Protein AF-A0A662GPT6-F1 (afdb_monomer_lite)

Secondary structure (DSSP, 8-state):
-BPGGG-EEEEEETTEEEEEEEEEEGGGTEEEEEEEEE-TTSSS-EEEEEEEEES--HHHHHHHHHHTTT-EEEEEEGGGTSEEEEEESSTTTSEESSHHHHHHHHHHHHHHHHHTTTHHHHHHHHHHTT-EEEE-SSEEEEEEEEEETTEEEEEEEEEETTTT-EEEEEEEEES--HHHHHHHHHHT-S--SSS--B----HHHHHHHHHTT--S--HHHHHHHHHHHHHHHHT-

Radius of gyration: 23.71 Å; chains: 1; bounding box: 55×30×67 Å

pLDDT: mean 71.63, std 19.64, range [23.89, 97.5]

Foldseek 3Di:
DADPPAWDFPDQDPQFTKIWHWDAPPVVRKIKIWIWTQGPVDVLRIFGAKMKMPQDAPQLVVQLCVLLVVQWDKDFDVVVRNMMMIGGPDRNSGGDNDPVRVVCSNVVSSCCSVQPVHPVVLVVVLVVVVWDWDDDPFKIWTWHWDQDPNKIWIKIWMWGPPPDTQIKIWIDIGPDDPVLVVVLDVVVPPDPDPGRIDPDPDVVVVVVCVVVVVDGDDPSVVSVVVVVVSNVSRND

Sequence (236 aa):
MQREGGWTVERRDERGEYLVKEVRLPSRGIRMVIRCAVVPSLSPSVCLRMFSVSPLRPGEAEVIESLFGGSLAWYYRDEEGGKVYFWAKGPDKVRFSSLRELEEAVVSSVEAALGGASRRGAEEGLVADGWLIHATDVELVARRSERVDGKLLVVEVRVDRRGGGRVTASVKVLGVTEGEGGAYREELREAEGFRVSVLSTSPVFHAQLTRAGVLRFQEETLIRELYNLALRVVKR

Structure (mmCIF, N/CA/C/O backbone):
data_AF-A0A662GPT6-F1
#
_entry.id   AF-A0A662GPT6-F1
#
loop_
_atom_site.group_PDB
_atom_site.id
_atom_site.type_symbol
_atom_site.label_atom_id
_atom_site.label_alt_id
_atom_site.label_comp_id
_atom_site.label_asym_id
_atom_site.label_entity_id
_atom_site.label_seq_id
_atom_site.pdbx_PDB_ins_code
_atom_site.Cartn_x
_atom_site.Cartn_y
_atom_site.Cartn_z
_atom_site.occupancy
_atom_site.B_iso_or_equiv
_atom_site.auth_seq_id
_atom_site.auth_comp_id
_atom_si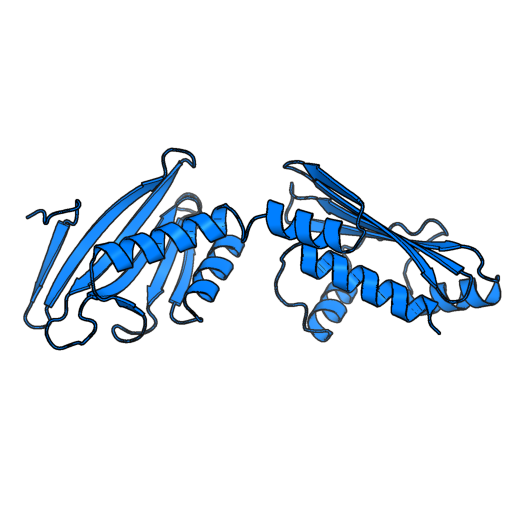te.auth_asym_id
_atom_site.auth_atom_id
_atom_site.pdbx_PDB_model_num
ATOM 1 N N . MET A 1 1 ? 25.463 1.894 -24.301 1.00 63.38 1 MET A N 1
ATOM 2 C CA . MET A 1 1 ? 24.658 2.702 -25.246 1.00 63.38 1 MET A CA 1
ATOM 3 C C . MET A 1 1 ? 23.408 3.159 -24.504 1.00 63.38 1 MET A C 1
ATOM 5 O O . MET A 1 1 ? 22.731 2.301 -23.946 1.00 63.38 1 MET A O 1
ATOM 9 N N . GLN A 1 2 ? 23.162 4.466 -24.394 1.00 57.28 2 GLN A N 1
ATOM 10 C CA . GLN A 1 2 ? 21.960 5.004 -23.738 1.00 57.28 2 GLN A CA 1
ATOM 11 C C . GLN A 1 2 ? 20.832 5.149 -24.768 1.00 57.28 2 GLN A C 1
ATOM 13 O O . GLN A 1 2 ? 21.087 5.561 -25.899 1.00 57.28 2 GLN A O 1
ATOM 18 N N . ARG A 1 3 ? 19.606 4.775 -24.394 1.00 69.25 3 ARG A N 1
ATOM 19 C CA . ARG A 1 3 ? 18.376 5.090 -25.136 1.00 69.25 3 ARG A CA 1
ATOM 20 C C . ARG A 1 3 ? 17.778 6.401 -24.615 1.00 69.25 3 ARG A C 1
ATOM 22 O O . ARG A 1 3 ? 18.133 6.873 -23.533 1.00 69.25 3 ARG A O 1
ATOM 29 N N . GLU A 1 4 ? 16.834 6.956 -25.371 1.00 65.12 4 GLU A N 1
ATOM 30 C CA . GLU A 1 4 ? 15.995 8.067 -24.913 1.00 65.12 4 GLU A CA 1
ATOM 31 C C . GLU A 1 4 ? 15.365 7.776 -23.539 1.00 65.12 4 GLU A C 1
ATOM 33 O O . GLU A 1 4 ? 15.043 6.634 -23.199 1.00 65.12 4 GLU A O 1
ATOM 38 N N . GLY A 1 5 ? 15.227 8.821 -22.721 1.00 74.94 5 GLY A N 1
ATOM 39 C CA . GLY A 1 5 ? 14.644 8.719 -21.383 1.00 74.94 5 GLY A CA 1
ATOM 40 C C . GLY A 1 5 ? 15.570 8.145 -20.304 1.00 74.94 5 GLY A C 1
ATOM 41 O O . GLY A 1 5 ? 15.086 7.837 -19.222 1.00 74.94 5 GLY A O 1
ATOM 42 N N . GLY A 1 6 ? 16.880 8.001 -20.542 1.00 88.94 6 GLY A N 1
ATOM 43 C CA . GLY A 1 6 ? 17.851 7.616 -19.501 1.00 88.94 6 GLY A CA 1
ATOM 44 C C . GLY A 1 6 ? 17.976 6.108 -19.246 1.00 88.94 6 GLY A C 1
ATOM 45 O O . GLY A 1 6 ? 18.570 5.696 -18.250 1.00 88.94 6 GLY A O 1
ATOM 46 N N . TRP A 1 7 ? 17.437 5.276 -20.139 1.00 94.88 7 TRP A N 1
ATOM 47 C CA . TRP A 1 7 ? 17.604 3.824 -20.099 1.00 94.88 7 TRP A CA 1
ATOM 48 C C . TRP A 1 7 ? 18.972 3.408 -20.647 1.00 94.88 7 TRP A C 1
ATOM 50 O O . TRP A 1 7 ? 19.412 3.877 -21.697 1.00 94.88 7 TRP A O 1
ATOM 60 N N . THR A 1 8 ? 19.633 2.479 -19.964 1.00 96.25 8 THR A N 1
ATOM 61 C CA . THR A 1 8 ? 20.917 1.904 -20.377 1.00 96.25 8 THR A CA 1
ATOM 62 C C . THR A 1 8 ? 20.721 0.466 -20.835 1.00 96.25 8 THR A C 1
ATOM 64 O O . THR A 1 8 ? 20.071 -0.322 -20.154 1.00 96.25 8 THR A O 1
ATOM 67 N N . VAL A 1 9 ? 21.296 0.112 -21.984 1.00 95.75 9 VAL A N 1
ATOM 68 C CA . VAL A 1 9 ? 21.305 -1.269 -22.488 1.00 95.75 9 VAL A CA 1
ATOM 69 C C . VAL A 1 9 ? 22.346 -2.085 -21.726 1.00 95.75 9 VAL A C 1
ATOM 71 O O . VAL A 1 9 ? 23.539 -1.819 -21.865 1.00 95.75 9 VAL A O 1
ATOM 74 N N . GLU A 1 10 ? 21.903 -3.072 -20.943 1.00 93.56 10 GLU A N 1
ATOM 75 C CA . GLU A 1 10 ? 22.789 -4.019 -20.244 1.00 93.56 10 GLU A CA 1
ATOM 76 C C . GLU A 1 10 ? 23.234 -5.147 -21.185 1.00 93.56 10 GLU A C 1
ATOM 78 O O . GLU A 1 10 ? 24.393 -5.559 -21.168 1.00 93.56 10 GLU A O 1
ATOM 83 N N . ARG A 1 11 ? 22.313 -5.658 -22.014 1.00 93.25 11 ARG A N 1
ATOM 84 C CA . ARG A 1 11 ? 22.557 -6.796 -22.911 1.00 93.25 11 ARG A CA 1
ATOM 85 C C . ARG A 1 11 ? 21.576 -6.802 -24.081 1.00 93.25 11 ARG A C 1
ATOM 87 O O . ARG A 1 11 ? 20.440 -6.356 -23.951 1.00 93.25 11 ARG A O 1
ATOM 94 N N . ARG A 1 12 ? 21.998 -7.382 -25.204 1.00 94.62 12 ARG A N 1
ATOM 95 C CA . ARG A 1 12 ? 21.124 -7.810 -26.304 1.00 94.62 12 ARG A CA 1
ATOM 96 C C . ARG A 1 12 ? 21.388 -9.275 -26.608 1.00 94.62 12 ARG A C 1
ATOM 98 O O . ARG A 1 12 ? 22.544 -9.691 -26.630 1.00 94.62 12 ARG A O 1
ATOM 105 N N . ASP A 1 13 ? 20.331 -10.042 -26.807 1.00 92.31 13 ASP A N 1
ATOM 106 C CA . ASP A 1 13 ? 20.412 -11.403 -27.326 1.00 92.31 13 ASP A CA 1
ATOM 107 C C . ASP A 1 13 ? 19.215 -11.701 -28.239 1.00 92.31 13 ASP A C 1
ATOM 109 O O . ASP A 1 13 ? 18.408 -10.823 -28.540 1.00 92.31 13 ASP A O 1
ATOM 113 N N . GLU A 1 14 ? 19.119 -12.946 -28.694 1.00 88.81 14 GLU A N 1
ATOM 114 C CA . GLU A 1 14 ? 18.074 -13.430 -29.601 1.00 88.81 14 GLU A CA 1
ATOM 115 C C . GLU A 1 14 ? 16.653 -13.262 -29.039 1.00 88.81 14 GLU A C 1
ATOM 117 O O . GLU A 1 14 ? 15.687 -13.212 -29.798 1.00 88.81 14 GLU A O 1
ATOM 122 N N . ARG A 1 15 ? 16.505 -13.169 -27.710 1.00 85.94 15 ARG A N 1
ATOM 123 C CA . ARG A 1 15 ? 15.207 -13.020 -27.039 1.00 85.94 15 ARG A CA 1
ATOM 124 C C . ARG A 1 15 ? 14.781 -11.562 -26.935 1.00 85.94 15 ARG A C 1
ATOM 126 O O . ARG A 1 15 ? 13.591 -11.298 -26.787 1.00 85.94 15 ARG A O 1
ATOM 133 N N . GLY A 1 16 ? 15.723 -10.622 -26.989 1.00 91.94 16 GLY A N 1
ATOM 134 C CA . GLY A 1 16 ? 15.417 -9.200 -26.937 1.00 91.94 16 GLY A CA 1
ATOM 135 C C . GLY A 1 16 ? 16.516 -8.330 -26.336 1.00 91.94 16 GLY A C 1
ATOM 136 O O . GLY A 1 16 ? 17.687 -8.701 -26.224 1.00 91.94 16 GLY A O 1
ATOM 137 N N . GLU A 1 17 ? 16.114 -7.123 -25.952 1.00 95.12 17 GLU A N 1
ATOM 138 C CA . GLU A 1 17 ? 16.990 -6.103 -25.381 1.00 95.12 17 GLU A CA 1
ATOM 139 C C . GLU A 1 17 ? 16.722 -5.933 -23.883 1.00 95.12 17 GLU A C 1
ATOM 141 O O . GLU A 1 17 ? 15.591 -5.688 -23.475 1.00 95.12 17 GLU A O 1
ATOM 146 N N . TYR A 1 18 ? 17.764 -6.035 -23.060 1.00 95.50 18 TYR A N 1
ATOM 147 C CA . TYR A 1 18 ? 17.684 -5.891 -21.608 1.00 95.50 18 TYR A CA 1
ATOM 148 C C . TYR A 1 18 ? 18.162 -4.506 -21.202 1.00 95.50 18 TYR A C 1
ATOM 150 O O . TYR A 1 18 ? 19.259 -4.075 -21.575 1.00 95.50 18 TYR A O 1
ATOM 158 N N . LEU A 1 19 ? 17.327 -3.815 -20.435 1.00 96.62 19 LEU A N 1
ATOM 159 C CA . LEU A 1 19 ? 17.501 -2.410 -20.109 1.00 96.62 19 LEU A CA 1
ATOM 160 C C . LEU A 1 19 ? 17.451 -2.202 -18.598 1.00 96.62 19 LEU A C 1
ATOM 162 O O . LEU A 1 19 ? 16.648 -2.828 -17.900 1.00 96.62 19 LEU A O 1
ATOM 166 N N . VAL A 1 20 ? 18.255 -1.256 -18.123 1.00 97.50 20 VAL A N 1
ATOM 167 C CA . VAL A 1 20 ? 18.253 -0.771 -16.743 1.00 97.50 20 VAL A CA 1
ATOM 168 C C . VAL A 1 20 ? 18.100 0.741 -16.706 1.00 97.50 20 VAL A C 1
ATOM 170 O O . VAL A 1 20 ? 18.650 1.452 -17.549 1.00 97.50 20 VAL A O 1
ATOM 173 N N . LYS A 1 21 ? 17.377 1.241 -15.710 1.00 96.69 21 LYS A N 1
ATOM 174 C CA . LYS A 1 21 ? 17.313 2.664 -15.396 1.00 96.69 21 LYS A CA 1
ATOM 175 C C . LYS A 1 21 ? 17.398 2.878 -13.894 1.00 96.69 21 LYS A C 1
ATOM 177 O O . LYS A 1 21 ? 16.738 2.184 -13.120 1.00 96.69 21 LYS A O 1
ATOM 182 N N . GLU A 1 22 ? 18.203 3.854 -13.495 1.00 96.06 22 GLU A N 1
ATOM 183 C CA . GLU A 1 22 ? 18.184 4.377 -12.134 1.00 96.06 22 GLU A CA 1
ATOM 184 C C . GLU A 1 22 ? 17.218 5.557 -12.058 1.00 96.06 22 GLU A C 1
ATOM 186 O O . GLU A 1 22 ? 17.271 6.472 -12.880 1.00 96.06 22 GLU A O 1
ATOM 191 N N . VAL A 1 23 ? 16.350 5.542 -11.052 1.00 94.12 23 VAL A N 1
ATOM 192 C CA . VAL A 1 23 ? 15.416 6.629 -10.756 1.00 94.12 23 VAL A CA 1
ATOM 193 C C . VAL A 1 23 ? 15.680 7.099 -9.331 1.00 94.12 23 VAL A C 1
ATOM 195 O O . VAL A 1 23 ? 15.923 6.297 -8.428 1.00 94.12 23 VAL A O 1
ATOM 198 N N . ARG A 1 24 ? 15.671 8.414 -9.120 1.00 90.38 24 ARG A N 1
ATOM 199 C CA . ARG A 1 24 ? 15.784 9.020 -7.791 1.00 90.38 24 ARG A CA 1
ATOM 200 C C . ARG A 1 24 ? 14.537 9.844 -7.537 1.00 90.38 24 ARG A C 1
ATOM 202 O O . ARG A 1 24 ? 14.165 10.630 -8.401 1.00 90.38 24 ARG A O 1
ATOM 209 N N . LEU A 1 25 ? 13.945 9.693 -6.355 1.00 83.38 25 LEU A N 1
ATOM 210 C CA . LEU A 1 25 ? 12.872 10.558 -5.863 1.00 83.38 25 LEU A CA 1
ATOM 211 C C . LEU A 1 25 ? 13.497 11.514 -4.832 1.00 83.38 25 LEU A C 1
ATOM 213 O O . LEU A 1 25 ? 13.633 11.143 -3.660 1.00 83.38 25 LEU A O 1
ATOM 217 N N . PRO A 1 26 ? 13.958 12.715 -5.248 1.00 65.69 26 PRO A N 1
ATOM 218 C CA . PRO A 1 26 ? 14.851 13.547 -4.438 1.00 65.69 26 PRO A CA 1
ATOM 219 C C . PRO A 1 26 ? 14.192 14.034 -3.149 1.00 65.69 26 PRO A C 1
ATOM 221 O O . PRO A 1 26 ? 14.839 14.089 -2.110 1.00 65.69 26 PRO A O 1
ATOM 224 N N . SER A 1 27 ? 12.889 14.317 -3.204 1.00 63.19 27 SER A N 1
ATOM 225 C CA . SER A 1 27 ? 12.084 14.767 -2.065 1.00 63.19 27 SER A CA 1
ATOM 226 C C . SER A 1 27 ? 11.980 13.737 -0.938 1.00 63.19 27 SER A C 1
ATOM 228 O O . SER A 1 27 ? 11.597 14.097 0.171 1.00 63.19 27 SER A O 1
ATOM 230 N N . ARG A 1 28 ? 12.311 12.466 -1.200 1.00 64.31 28 ARG A N 1
ATOM 231 C CA . ARG A 1 28 ? 12.164 11.365 -0.236 1.00 64.31 28 ARG A CA 1
ATOM 232 C C . ARG A 1 28 ? 13.451 10.579 0.014 1.00 64.31 28 ARG A C 1
ATOM 234 O O . ARG A 1 28 ? 13.423 9.597 0.744 1.00 64.31 28 ARG A O 1
ATOM 241 N N . GLY A 1 29 ? 14.569 10.974 -0.600 1.00 79.44 29 GLY A N 1
ATOM 242 C CA . GLY A 1 29 ? 15.838 10.245 -0.485 1.00 79.44 29 GLY A CA 1
ATOM 243 C C . GLY A 1 29 ? 15.791 8.811 -1.034 1.00 79.44 29 GLY A C 1
ATOM 244 O O . GLY A 1 29 ? 16.662 8.010 -0.708 1.00 79.44 29 GLY A O 1
ATOM 245 N N . ILE A 1 30 ? 14.794 8.483 -1.864 1.00 87.56 30 ILE A N 1
ATOM 246 C CA . ILE A 1 30 ? 14.584 7.130 -2.387 1.00 87.56 30 ILE A CA 1
ATOM 247 C C . ILE A 1 30 ? 15.375 6.939 -3.674 1.00 87.56 30 ILE A C 1
ATOM 249 O O . ILE A 1 30 ? 15.329 7.768 -4.591 1.00 87.56 30 ILE A O 1
ATOM 253 N N . ARG A 1 31 ? 16.060 5.801 -3.763 1.00 91.69 31 ARG A N 1
ATOM 254 C CA . ARG A 1 31 ? 16.713 5.317 -4.975 1.00 91.69 31 ARG A CA 1
ATOM 255 C C . ARG A 1 31 ? 16.017 4.065 -5.477 1.00 91.69 31 ARG A C 1
ATOM 257 O O . ARG A 1 31 ? 15.770 3.128 -4.720 1.00 91.69 31 ARG A O 1
ATOM 264 N N . MET A 1 32 ? 15.773 4.038 -6.778 1.00 94.94 32 MET A N 1
ATOM 265 C CA . MET A 1 32 ? 15.168 2.919 -7.474 1.00 94.94 32 MET A CA 1
ATOM 266 C C . MET A 1 32 ? 16.063 2.467 -8.620 1.00 94.94 32 MET A C 1
ATOM 268 O O . MET A 1 32 ? 16.687 3.281 -9.298 1.00 94.94 32 MET A O 1
ATOM 272 N N . VAL A 1 33 ? 16.102 1.160 -8.851 1.00 96.75 33 VAL A N 1
ATOM 273 C CA . VAL A 1 33 ? 16.737 0.573 -10.035 1.00 96.75 33 VAL A CA 1
ATOM 274 C C . VAL A 1 33 ? 15.711 -0.316 -10.702 1.00 96.75 33 VAL A C 1
ATOM 276 O O . VAL A 1 33 ? 15.270 -1.283 -10.090 1.00 96.75 33 VAL A O 1
ATOM 279 N N . ILE A 1 34 ? 15.334 0.006 -11.934 1.00 97.38 34 ILE A N 1
ATOM 280 C CA . ILE A 1 34 ? 14.312 -0.707 -12.698 1.00 97.38 34 ILE A CA 1
ATOM 281 C C . ILE A 1 34 ? 14.999 -1.480 -13.818 1.00 97.38 34 ILE A C 1
ATOM 283 O O . ILE A 1 34 ? 15.786 -0.905 -14.567 1.00 97.38 34 ILE A O 1
ATOM 287 N N . ARG A 1 35 ? 14.702 -2.777 -13.942 1.00 96.88 35 ARG A N 1
ATOM 288 C CA . ARG A 1 35 ? 15.201 -3.644 -15.014 1.00 96.88 35 ARG A CA 1
ATOM 289 C C . ARG A 1 35 ? 14.053 -4.259 -15.795 1.00 96.88 35 ARG A C 1
ATOM 291 O O . ARG A 1 35 ? 13.156 -4.887 -15.226 1.00 96.88 35 ARG A O 1
ATOM 298 N N . CYS A 1 36 ? 14.123 -4.145 -17.111 1.00 95.81 36 CYS A N 1
ATOM 299 C CA . CYS A 1 36 ? 13.133 -4.704 -18.020 1.00 95.81 36 CYS A CA 1
ATOM 300 C C . CYS A 1 36 ? 13.792 -5.407 -19.212 1.00 95.81 36 CYS A C 1
ATOM 302 O O . CYS A 1 36 ? 15.005 -5.326 -19.421 1.00 95.81 36 CYS A O 1
ATOM 304 N N . ALA A 1 37 ? 12.977 -6.135 -19.967 1.00 95.19 37 ALA A N 1
ATOM 305 C CA . ALA A 1 37 ? 13.332 -6.665 -21.273 1.00 95.19 37 ALA A CA 1
ATOM 306 C C . ALA A 1 37 ? 12.325 -6.176 -22.316 1.00 95.19 37 ALA A C 1
ATOM 308 O O . ALA A 1 37 ? 11.120 -6.199 -22.072 1.00 95.19 37 ALA A O 1
ATOM 309 N N . VAL A 1 38 ? 12.812 -5.764 -23.481 1.00 94.62 38 VAL A N 1
ATOM 310 C CA . VAL A 1 38 ? 11.996 -5.506 -24.669 1.00 94.62 38 VAL A CA 1
ATOM 311 C C . VAL A 1 38 ? 12.079 -6.743 -25.548 1.00 94.62 38 VAL A C 1
ATOM 313 O O . VAL A 1 38 ? 13.127 -7.020 -26.132 1.00 94.62 38 VAL A O 1
ATOM 316 N N . VAL A 1 39 ? 10.982 -7.492 -25.610 1.00 93.06 39 VAL A N 1
ATOM 317 C CA . VAL A 1 39 ? 10.862 -8.765 -26.326 1.00 93.06 39 VAL A CA 1
ATOM 318 C C . VAL A 1 39 ? 9.933 -8.548 -27.525 1.00 93.06 39 VAL A C 1
ATOM 320 O O . VAL A 1 39 ? 8.719 -8.466 -27.335 1.00 93.06 39 VAL A O 1
ATOM 323 N N . PRO A 1 40 ? 10.461 -8.434 -28.760 1.00 90.19 40 PRO A N 1
ATOM 324 C CA . PRO A 1 40 ? 9.659 -8.071 -29.935 1.00 90.19 40 PRO A CA 1
ATOM 325 C C . PRO A 1 40 ? 8.543 -9.064 -30.276 1.00 90.19 40 PRO A C 1
ATOM 327 O O . PRO A 1 40 ? 7.562 -8.691 -30.907 1.00 90.19 40 PRO A O 1
ATOM 330 N N . SER A 1 41 ? 8.689 -10.327 -29.868 1.00 90.19 41 SER A N 1
ATOM 331 C CA . SER A 1 41 ? 7.699 -11.381 -30.105 1.00 90.19 41 SER A CA 1
ATOM 332 C C . SER A 1 41 ? 6.491 -11.335 -29.159 1.00 90.19 41 SER A C 1
ATOM 334 O O . SER A 1 41 ? 5.554 -12.107 -29.347 1.00 90.19 41 SER A O 1
ATOM 336 N N . LEU A 1 42 ? 6.487 -10.458 -28.147 1.00 87.75 42 LEU A N 1
ATOM 337 C CA . LEU A 1 42 ? 5.387 -10.307 -27.192 1.00 87.75 42 LEU A CA 1
ATOM 338 C C . LEU A 1 42 ? 4.590 -9.023 -27.455 1.00 87.75 42 LEU A C 1
ATOM 340 O O . LEU A 1 42 ? 5.145 -7.997 -27.835 1.00 87.75 42 LEU A O 1
ATOM 344 N N . SER A 1 43 ? 3.282 -9.071 -27.187 1.00 88.06 43 SER A N 1
ATOM 345 C CA . SER A 1 43 ? 2.399 -7.898 -27.185 1.00 88.06 43 SER A CA 1
ATOM 346 C C . SER A 1 43 ? 1.570 -7.864 -25.893 1.00 88.06 43 SER A C 1
ATOM 348 O O . SER A 1 43 ? 0.785 -8.795 -25.667 1.00 88.06 43 SER A O 1
ATOM 350 N N . PRO A 1 44 ? 1.757 -6.870 -25.001 1.00 91.38 44 PRO A N 1
ATOM 351 C CA . PRO A 1 44 ? 2.762 -5.798 -25.057 1.00 91.38 44 PRO A CA 1
ATOM 352 C C . PRO A 1 44 ? 4.215 -6.307 -24.971 1.00 91.38 44 PRO A C 1
ATOM 354 O O . PRO A 1 44 ? 4.459 -7.373 -24.398 1.00 91.38 44 PRO A O 1
ATOM 357 N N . SER A 1 45 ? 5.168 -5.560 -25.546 1.00 91.75 45 SER A N 1
ATOM 358 C CA . SER A 1 45 ? 6.558 -6.009 -25.762 1.00 91.75 45 SER A CA 1
ATOM 359 C C . SER A 1 45 ? 7.535 -5.651 -24.640 1.00 91.75 45 SER A C 1
ATOM 361 O O . SER A 1 45 ? 8.647 -6.180 -24.608 1.00 91.75 45 SER A O 1
ATOM 363 N N . VAL A 1 46 ? 7.172 -4.747 -23.724 1.00 93.50 46 VAL A N 1
ATOM 364 C CA . VAL A 1 46 ? 8.035 -4.340 -22.604 1.00 93.50 46 VAL A CA 1
ATOM 365 C C . VAL A 1 46 ? 7.669 -5.150 -21.368 1.00 93.50 46 VAL A C 1
ATOM 367 O O . VAL A 1 46 ? 6.575 -5.015 -20.835 1.00 93.50 46 VAL A O 1
ATOM 370 N N . CYS A 1 47 ? 8.590 -5.981 -20.894 1.00 93.75 47 CYS A N 1
ATOM 371 C CA . CYS A 1 47 ? 8.379 -6.904 -19.783 1.00 93.75 47 CYS A CA 1
ATOM 372 C C . CYS A 1 47 ? 9.192 -6.456 -18.566 1.00 93.75 47 CYS A C 1
ATOM 374 O O . CYS A 1 47 ? 10.425 -6.371 -18.634 1.00 93.75 47 CYS A O 1
ATOM 376 N N . LEU A 1 48 ? 8.533 -6.199 -17.436 1.00 94.50 48 LEU A N 1
ATOM 377 C CA . LEU A 1 48 ? 9.235 -5.940 -16.181 1.00 94.50 48 LEU A CA 1
ATOM 378 C C . LEU A 1 48 ? 9.923 -7.226 -15.718 1.00 94.50 48 LEU A C 1
ATOM 380 O O . LEU A 1 48 ? 9.290 -8.272 -15.605 1.00 94.50 48 LEU A O 1
ATOM 384 N N . ARG A 1 49 ? 11.225 -7.148 -15.425 1.00 94.50 49 ARG A N 1
ATOM 385 C CA . ARG A 1 49 ? 11.970 -8.277 -14.851 1.00 94.50 49 ARG A CA 1
ATOM 386 C C . ARG A 1 49 ? 12.065 -8.139 -13.347 1.00 94.50 49 ARG A C 1
ATOM 388 O O . ARG A 1 49 ? 11.680 -9.038 -12.605 1.00 94.50 49 ARG A O 1
ATOM 395 N N . MET A 1 50 ? 12.596 -7.004 -12.913 1.00 95.75 50 MET A N 1
ATOM 396 C CA . MET A 1 50 ? 12.760 -6.697 -11.505 1.00 95.75 50 MET A CA 1
ATOM 397 C C . MET A 1 50 ? 12.901 -5.197 -11.291 1.00 95.75 50 MET A C 1
ATOM 399 O O . MET A 1 50 ? 13.304 -4.465 -12.194 1.00 95.75 50 MET A O 1
ATOM 403 N N . PHE A 1 51 ? 12.676 -4.755 -10.067 1.00 97.31 51 PHE A N 1
ATOM 404 C CA . PHE A 1 51 ? 13.151 -3.460 -9.609 1.00 97.31 51 PHE A CA 1
ATOM 405 C C . PHE A 1 51 ? 13.581 -3.549 -8.149 1.00 97.31 51 PHE A C 1
ATOM 407 O O . PHE A 1 51 ? 13.226 -4.487 -7.441 1.00 97.31 51 PHE A O 1
ATOM 414 N N . SER A 1 52 ? 14.391 -2.601 -7.701 1.00 96.19 52 SER A N 1
ATOM 415 C CA . SER A 1 52 ? 14.754 -2.474 -6.290 1.00 96.19 52 SER A CA 1
ATOM 416 C C . SER A 1 52 ? 14.513 -1.062 -5.803 1.00 96.19 52 SER A C 1
ATOM 418 O O . SER A 1 52 ? 14.727 -0.129 -6.575 1.00 96.19 52 SER A O 1
ATOM 420 N N . VAL A 1 53 ? 14.153 -0.918 -4.532 1.00 94.50 53 VAL A N 1
ATOM 421 C CA . VAL A 1 53 ? 13.878 0.363 -3.873 1.00 94.50 53 VAL A CA 1
ATOM 422 C C . VAL A 1 53 ? 14.675 0.430 -2.575 1.00 94.50 53 VAL A C 1
ATOM 424 O O . VAL A 1 53 ? 14.741 -0.557 -1.845 1.00 94.50 53 VAL A O 1
ATOM 427 N N . SER A 1 54 ? 15.312 1.566 -2.300 1.00 90.62 54 SER A N 1
ATOM 428 C CA . SER A 1 54 ? 16.056 1.795 -1.059 1.00 90.62 54 SER A CA 1
ATOM 429 C C . SER A 1 54 ? 15.981 3.265 -0.633 1.00 90.62 54 SER A C 1
ATOM 431 O O . SER A 1 54 ? 16.223 4.138 -1.476 1.00 90.62 54 SER A O 1
ATOM 433 N N . PRO A 1 55 ? 15.708 3.542 0.655 1.00 88.25 55 PRO A N 1
ATOM 434 C CA . PRO A 1 55 ? 15.157 2.613 1.658 1.00 88.25 55 PRO A CA 1
ATOM 435 C C . PRO A 1 55 ? 13.679 2.264 1.376 1.00 88.25 55 PRO A C 1
ATOM 437 O O . PRO A 1 55 ? 12.974 3.044 0.743 1.00 88.25 55 PRO A O 1
ATOM 440 N N . LEU A 1 56 ? 13.199 1.104 1.832 1.00 81.38 56 LEU A N 1
ATOM 441 C CA . LEU A 1 56 ? 11.788 0.702 1.784 1.00 81.38 56 LEU A CA 1
ATOM 442 C C . LEU A 1 56 ? 11.477 -0.299 2.909 1.00 81.38 56 LEU A C 1
ATOM 444 O O . LEU A 1 56 ? 12.217 -1.260 3.107 1.00 81.38 56 LEU A O 1
ATOM 448 N N . ARG A 1 57 ? 10.377 -0.109 3.638 1.00 79.38 57 ARG A N 1
ATOM 449 C CA . ARG A 1 57 ? 9.952 -1.009 4.725 1.00 79.38 57 ARG A CA 1
ATOM 450 C C . ARG A 1 57 ? 9.203 -2.230 4.178 1.00 79.38 57 ARG A C 1
ATOM 452 O O . ARG A 1 57 ? 8.503 -2.105 3.173 1.00 79.38 57 ARG A O 1
ATOM 459 N N . PRO A 1 58 ? 9.223 -3.382 4.877 1.00 75.88 58 PRO A N 1
ATOM 460 C CA . PRO A 1 58 ? 8.451 -4.563 4.478 1.00 75.88 58 PRO A CA 1
ATOM 461 C C . PRO A 1 58 ? 6.956 -4.291 4.226 1.00 75.88 58 PRO A C 1
ATOM 463 O O . PRO A 1 58 ? 6.422 -4.724 3.213 1.00 75.88 58 PRO A O 1
ATOM 466 N N . GLY A 1 59 ? 6.293 -3.495 5.076 1.00 71.50 59 GLY A N 1
ATOM 467 C CA . GLY A 1 59 ? 4.875 -3.151 4.880 1.00 71.50 59 GLY A CA 1
ATOM 468 C C . GLY A 1 59 ? 4.602 -2.307 3.626 1.00 71.50 59 GLY A C 1
ATOM 469 O O . GLY A 1 59 ? 3.574 -2.473 2.979 1.00 71.50 59 GLY A O 1
ATOM 470 N N . GLU A 1 60 ? 5.540 -1.444 3.227 1.00 78.38 60 GLU A N 1
ATOM 471 C CA . GLU A 1 60 ? 5.444 -0.682 1.973 1.00 78.38 60 GLU A CA 1
ATOM 472 C C . GLU A 1 60 ? 5.630 -1.619 0.765 1.00 78.38 60 GLU A C 1
ATOM 474 O O . GLU A 1 60 ? 4.986 -1.445 -0.268 1.00 78.38 60 GLU A O 1
ATOM 479 N N . ALA A 1 61 ? 6.456 -2.663 0.904 1.00 81.94 61 ALA A N 1
ATOM 480 C CA . ALA A 1 61 ? 6.649 -3.667 -0.137 1.00 81.94 61 ALA A CA 1
ATOM 481 C C . ALA A 1 61 ? 5.392 -4.503 -0.410 1.00 81.94 61 ALA A C 1
ATOM 483 O O . ALA A 1 61 ? 5.085 -4.772 -1.572 1.00 81.94 61 ALA A O 1
ATOM 484 N N . GLU A 1 62 ? 4.630 -4.852 0.626 1.00 76.00 62 GLU A N 1
ATOM 485 C CA . GLU A 1 62 ? 3.346 -5.549 0.473 1.00 76.00 62 GLU A CA 1
ATOM 486 C C . GLU A 1 62 ? 2.321 -4.708 -0.304 1.00 76.00 62 GLU A C 1
ATOM 488 O O . GLU A 1 62 ? 1.609 -5.233 -1.164 1.00 76.00 62 GLU A O 1
ATOM 493 N N . VAL A 1 63 ? 2.276 -3.390 -0.060 1.00 74.88 63 VAL A N 1
ATOM 494 C CA . VAL A 1 63 ? 1.412 -2.471 -0.821 1.00 74.88 63 VAL A CA 1
ATOM 495 C C . VAL A 1 63 ? 1.798 -2.496 -2.296 1.00 74.88 63 VAL A C 1
ATOM 497 O O . VAL A 1 63 ? 0.934 -2.693 -3.149 1.00 74.88 63 VAL A O 1
ATOM 500 N N . ILE A 1 64 ? 3.091 -2.378 -2.606 1.00 81.56 64 ILE A N 1
ATOM 501 C CA . ILE A 1 64 ? 3.579 -2.448 -3.988 1.00 81.56 64 ILE A CA 1
ATOM 502 C C . ILE A 1 64 ? 3.215 -3.794 -4.625 1.00 81.56 64 ILE A C 1
ATOM 504 O O . ILE A 1 64 ? 2.673 -3.807 -5.724 1.00 81.56 64 ILE A O 1
ATOM 508 N N . GLU A 1 65 ? 3.450 -4.927 -3.956 1.00 83.44 65 GLU A N 1
ATOM 509 C CA . GLU A 1 65 ? 3.080 -6.249 -4.485 1.00 83.44 65 GLU A CA 1
ATOM 510 C C . GLU A 1 65 ? 1.584 -6.325 -4.843 1.00 83.44 65 GLU A C 1
ATOM 512 O O . GLU A 1 65 ? 1.213 -6.851 -5.900 1.00 83.44 65 GLU A O 1
ATOM 517 N N . SER A 1 66 ? 0.728 -5.762 -3.985 1.00 72.75 66 SER A N 1
ATOM 518 C CA . SER A 1 66 ? -0.722 -5.749 -4.186 1.00 72.75 66 SER A CA 1
ATOM 519 C C . SER A 1 66 ? -1.155 -4.920 -5.401 1.00 72.75 66 SER A C 1
ATOM 521 O O . SER A 1 66 ? -2.042 -5.353 -6.138 1.00 72.75 66 SER A O 1
ATOM 523 N N . LEU A 1 67 ? -0.483 -3.795 -5.680 1.00 74.31 67 LEU A N 1
ATOM 524 C CA . LEU A 1 67 ? -0.757 -2.943 -6.847 1.00 74.31 67 LEU A CA 1
ATOM 525 C C . LEU A 1 67 ? -0.447 -3.649 -8.175 1.00 74.31 67 LEU A C 1
ATOM 527 O O . LEU A 1 67 ? -1.046 -3.337 -9.200 1.00 74.31 67 LEU A O 1
ATOM 531 N N . PHE A 1 68 ? 0.429 -4.655 -8.148 1.00 76.31 68 PHE A N 1
ATOM 532 C CA . PHE A 1 68 ? 0.721 -5.525 -9.289 1.00 76.31 68 PHE A CA 1
ATOM 533 C C . PHE A 1 68 ? -0.107 -6.823 -9.286 1.00 76.31 68 PHE A C 1
ATOM 535 O O . PHE A 1 68 ? 0.255 -7.802 -9.948 1.00 76.31 68 PHE A O 1
ATOM 542 N N . GLY A 1 69 ? -1.203 -6.875 -8.522 1.00 73.94 69 GLY A N 1
ATOM 543 C CA . GLY A 1 69 ? -2.125 -8.014 -8.486 1.00 73.94 69 GLY A CA 1
ATOM 544 C C . GLY A 1 69 ? -1.471 -9.321 -8.033 1.00 73.94 69 GLY A C 1
ATOM 545 O O . GLY A 1 69 ? -1.856 -10.393 -8.493 1.00 73.94 69 GLY A O 1
ATOM 546 N N . GLY A 1 70 ? -0.425 -9.250 -7.199 1.00 72.12 70 GLY A N 1
ATOM 547 C CA . GLY A 1 70 ? 0.336 -10.428 -6.776 1.00 72.12 70 GLY A CA 1
ATOM 548 C C . GLY A 1 70 ? 1.234 -11.021 -7.867 1.00 72.12 70 GLY A C 1
ATOM 549 O O . GLY A 1 70 ? 1.735 -12.133 -7.705 1.00 72.12 70 GLY A O 1
ATOM 550 N N . SER A 1 71 ? 1.476 -10.306 -8.970 1.00 81.75 71 SER A N 1
ATOM 551 C CA . SER A 1 71 ? 2.375 -10.742 -10.055 1.00 81.75 71 SER A CA 1
ATOM 552 C C . SER A 1 71 ? 3.860 -10.579 -9.720 1.00 81.75 71 SER A C 1
ATOM 554 O O . SER A 1 71 ? 4.724 -11.042 -10.470 1.00 81.75 71 SER A O 1
ATOM 556 N N . LEU A 1 72 ? 4.162 -9.935 -8.593 1.00 87.62 72 LEU A N 1
ATOM 557 C CA . LEU A 1 72 ? 5.505 -9.760 -8.059 1.00 87.62 72 LEU A CA 1
ATOM 558 C C . LEU A 1 72 ? 5.734 -10.703 -6.877 1.00 87.62 72 LEU A C 1
ATOM 560 O O . LEU A 1 72 ? 4.801 -11.064 -6.166 1.00 87.62 72 LEU A O 1
ATOM 564 N N . ALA A 1 73 ? 6.979 -11.103 -6.665 1.00 88.56 73 ALA A N 1
ATOM 565 C CA . ALA A 1 73 ? 7.466 -11.522 -5.356 1.00 88.56 73 ALA A CA 1
ATOM 566 C C . ALA A 1 73 ? 8.566 -10.550 -4.921 1.00 88.56 73 ALA A C 1
ATOM 568 O O . ALA A 1 73 ? 9.172 -9.881 -5.762 1.00 88.56 73 ALA A O 1
ATOM 569 N N . TRP A 1 74 ? 8.802 -10.449 -3.617 1.00 93.38 74 TRP A N 1
ATOM 570 C CA . TRP A 1 74 ? 9.754 -9.493 -3.070 1.00 93.38 74 TRP A CA 1
ATOM 571 C C . TRP A 1 74 ? 10.600 -10.089 -1.949 1.00 93.38 74 TRP A C 1
ATOM 573 O O . TRP A 1 74 ? 10.274 -11.131 -1.383 1.00 93.38 74 TRP A O 1
ATOM 583 N N . TYR A 1 75 ? 11.721 -9.433 -1.664 1.00 89.12 75 TYR A N 1
ATOM 584 C CA . TYR A 1 75 ? 12.650 -9.812 -0.607 1.00 89.12 75 TYR A CA 1
ATOM 585 C C . TYR A 1 75 ? 13.353 -8.580 -0.042 1.00 89.12 75 TYR A C 1
ATOM 587 O O . TYR A 1 75 ? 13.807 -7.707 -0.788 1.00 89.12 75 TYR A O 1
ATOM 595 N N . TYR A 1 76 ? 13.427 -8.525 1.284 1.00 83.25 76 TYR A N 1
ATOM 596 C CA . TYR A 1 76 ? 13.993 -7.421 2.053 1.00 83.25 76 TYR A CA 1
ATOM 597 C C . TYR A 1 76 ? 15.413 -7.748 2.516 1.00 83.25 76 TYR A C 1
ATOM 599 O O . TYR A 1 76 ? 15.670 -8.842 3.020 1.00 83.25 76 TYR A O 1
ATOM 607 N N . ARG A 1 77 ? 16.326 -6.783 2.375 1.00 79.38 77 ARG A N 1
ATOM 608 C CA . ARG A 1 77 ? 17.682 -6.836 2.928 1.00 79.38 77 ARG A CA 1
ATOM 609 C C . ARG A 1 77 ? 17.946 -5.630 3.815 1.00 79.38 77 ARG A C 1
ATOM 611 O O . ARG A 1 77 ? 18.191 -4.527 3.324 1.00 79.38 77 ARG A O 1
ATOM 618 N N . ASP A 1 78 ? 17.950 -5.881 5.119 1.00 67.50 78 ASP A N 1
ATOM 619 C CA . ASP A 1 78 ? 18.216 -4.865 6.140 1.00 67.50 78 ASP A CA 1
ATOM 620 C C . ASP A 1 78 ? 19.660 -4.344 6.065 1.00 67.50 78 ASP A C 1
ATOM 622 O O . ASP A 1 78 ? 19.895 -3.137 6.064 1.00 67.50 78 ASP A O 1
ATOM 626 N N . GLU A 1 79 ? 20.617 -5.256 5.856 1.00 68.56 79 GLU A N 1
ATOM 627 C CA . GLU A 1 79 ? 22.059 -4.979 5.747 1.00 68.56 79 GLU A CA 1
ATOM 628 C C . GLU A 1 79 ? 22.427 -4.041 4.576 1.00 68.56 79 GLU A C 1
ATOM 630 O O . GLU A 1 79 ? 23.500 -3.443 4.573 1.00 68.56 79 GLU A O 1
ATOM 635 N N . GLU A 1 80 ? 21.533 -3.862 3.594 1.00 66.62 80 GLU A N 1
ATOM 636 C CA . GLU A 1 80 ? 21.697 -2.936 2.461 1.00 66.62 80 GLU A CA 1
ATOM 637 C C . GLU A 1 80 ? 20.948 -1.601 2.675 1.00 66.62 80 GLU A C 1
ATOM 639 O O . GLU A 1 80 ? 20.551 -0.939 1.713 1.00 66.62 80 GLU A O 1
ATOM 644 N N . GLY A 1 81 ? 20.726 -1.200 3.932 1.00 67.56 81 GLY A N 1
ATOM 645 C CA . GLY A 1 81 ? 20.045 0.054 4.274 1.00 67.56 81 GLY A CA 1
ATOM 646 C C . GLY A 1 81 ? 18.543 -0.000 3.996 1.00 67.56 81 GLY A C 1
ATOM 647 O O . GLY A 1 81 ? 17.977 0.939 3.433 1.00 67.56 81 GLY A O 1
ATOM 648 N N . GLY A 1 82 ? 17.914 -1.131 4.328 1.00 76.38 82 GLY A N 1
ATOM 649 C CA . GLY A 1 82 ? 16.490 -1.362 4.094 1.00 76.38 82 GLY A CA 1
ATOM 650 C C . GLY A 1 82 ? 16.132 -1.430 2.612 1.00 76.38 82 GLY A C 1
ATOM 651 O O . GLY A 1 82 ? 15.171 -0.807 2.169 1.00 76.38 82 GLY A O 1
ATOM 652 N N . LYS A 1 83 ? 16.931 -2.132 1.806 1.00 89.75 83 LYS A N 1
ATOM 653 C CA . LYS A 1 83 ? 16.658 -2.289 0.374 1.00 89.75 83 LYS A CA 1
ATOM 654 C C . LYS A 1 83 ? 15.694 -3.444 0.139 1.00 89.75 83 LYS A C 1
ATOM 656 O O . LYS A 1 83 ? 15.894 -4.547 0.646 1.00 89.75 83 LYS A O 1
ATOM 661 N N . VAL A 1 84 ? 14.691 -3.214 -0.700 1.00 92.50 84 VAL A N 1
ATOM 662 C CA . VAL A 1 84 ? 13.755 -4.247 -1.151 1.00 92.50 84 VAL A CA 1
ATOM 663 C C . VAL A 1 84 ? 13.971 -4.520 -2.625 1.00 92.50 84 VAL A C 1
ATOM 665 O O . VAL A 1 84 ? 14.119 -3.598 -3.429 1.00 92.50 84 VAL A O 1
ATOM 668 N N . TYR A 1 85 ? 13.955 -5.797 -2.980 1.00 94.94 85 TYR A N 1
ATOM 669 C CA . TYR A 1 85 ? 13.952 -6.266 -4.353 1.00 94.94 85 TYR A CA 1
ATOM 670 C C . TYR A 1 85 ? 12.582 -6.838 -4.703 1.00 94.94 85 TYR A C 1
ATOM 672 O O . TYR A 1 85 ? 12.012 -7.580 -3.912 1.00 94.94 85 TYR A O 1
ATOM 680 N N . PHE A 1 86 ? 12.095 -6.526 -5.898 1.00 95.88 86 PHE A N 1
ATOM 681 C CA . PHE A 1 86 ? 10.859 -7.035 -6.479 1.00 95.88 86 PHE A CA 1
ATOM 682 C C . PHE A 1 86 ? 11.180 -7.733 -7.792 1.00 95.88 86 PHE A C 1
ATOM 684 O O . PHE A 1 86 ? 11.891 -7.174 -8.627 1.00 95.88 86 PHE A O 1
ATOM 691 N N . TRP A 1 87 ? 10.628 -8.918 -8.013 1.00 95.19 87 TRP A N 1
ATOM 692 C CA . TRP A 1 87 ? 10.782 -9.692 -9.244 1.00 95.19 87 TRP A CA 1
ATOM 693 C C . TRP A 1 87 ? 9.422 -10.119 -9.767 1.00 95.19 87 TRP A C 1
ATOM 695 O O . TRP A 1 87 ? 8.570 -10.589 -9.012 1.00 95.19 87 TRP A O 1
ATOM 705 N N . ALA A 1 88 ? 9.235 -9.990 -11.077 1.00 92.12 88 ALA A N 1
ATOM 706 C CA . ALA A 1 88 ? 8.064 -10.546 -11.731 1.00 92.12 88 ALA A CA 1
ATOM 707 C C . ALA A 1 88 ? 8.100 -12.077 -11.629 1.00 92.12 88 ALA A C 1
ATOM 709 O O . ALA A 1 88 ? 9.116 -12.705 -11.931 1.00 92.12 88 ALA A O 1
ATOM 710 N N . LYS A 1 89 ? 6.975 -12.686 -11.235 1.00 87.31 89 LYS A N 1
ATOM 711 C CA . LYS A 1 89 ? 6.816 -14.151 -11.134 1.00 87.31 89 LYS A CA 1
ATOM 712 C C . LYS A 1 89 ? 6.904 -14.861 -12.493 1.00 87.31 89 LYS A C 1
ATOM 714 O O . LYS A 1 89 ? 6.973 -16.084 -12.546 1.00 87.31 89 LYS A O 1
ATOM 719 N N . GLY A 1 90 ? 6.919 -14.101 -13.585 1.00 77.38 90 GLY A N 1
ATOM 720 C CA . GLY A 1 90 ? 7.185 -14.575 -14.935 1.00 77.38 90 GLY A CA 1
ATOM 721 C C . GLY A 1 90 ? 7.390 -13.403 -15.901 1.00 77.38 90 GLY A C 1
ATOM 722 O O . GLY A 1 90 ? 6.885 -12.308 -15.640 1.00 77.38 90 GLY A O 1
ATOM 723 N N . PRO A 1 91 ? 8.114 -13.612 -17.015 1.00 67.56 91 PRO A N 1
ATOM 724 C CA . PRO A 1 91 ? 8.369 -12.572 -18.017 1.00 67.56 91 PRO A CA 1
ATOM 725 C C . PRO A 1 91 ? 7.090 -12.090 -18.725 1.00 67.56 91 PRO A C 1
ATOM 727 O O . PRO A 1 91 ? 7.064 -11.001 -19.282 1.00 67.56 91 PRO A O 1
ATOM 730 N N . ASP A 1 92 ? 6.021 -12.881 -18.687 1.00 76.12 92 ASP A N 1
ATOM 731 C CA . ASP A 1 92 ? 4.716 -12.617 -19.295 1.00 76.12 92 ASP A CA 1
ATOM 732 C C . ASP A 1 92 ? 3.718 -11.922 -18.350 1.00 76.12 92 ASP A C 1
ATOM 734 O O . ASP A 1 92 ? 2.693 -11.410 -18.809 1.00 76.12 92 ASP A O 1
ATOM 738 N N . LYS A 1 93 ? 4.002 -11.899 -17.039 1.00 80.56 93 LYS A N 1
ATOM 739 C CA . LYS A 1 93 ? 3.039 -11.487 -16.004 1.00 80.56 93 LYS A CA 1
ATOM 740 C C . LYS A 1 93 ? 2.898 -9.982 -15.841 1.00 80.56 93 LYS A C 1
ATOM 742 O O . LYS A 1 93 ? 1.819 -9.520 -15.494 1.00 80.56 93 LYS A O 1
ATOM 747 N N . VAL A 1 94 ? 3.963 -9.224 -16.088 1.00 88.25 94 VAL A N 1
ATOM 748 C CA . VAL A 1 94 ? 3.963 -7.767 -15.914 1.00 88.25 94 VAL A CA 1
ATOM 749 C C . VAL A 1 94 ? 4.516 -7.118 -17.177 1.00 88.25 94 VAL A C 1
ATOM 751 O O . VAL A 1 94 ? 5.731 -7.081 -17.391 1.00 88.25 94 VAL A O 1
ATOM 754 N N . ARG A 1 95 ? 3.608 -6.656 -18.042 1.00 91.62 95 ARG A N 1
ATOM 755 C CA . ARG A 1 95 ? 3.920 -6.155 -19.384 1.00 91.62 95 ARG A CA 1
ATOM 756 C C . ARG A 1 95 ? 3.300 -4.787 -19.627 1.00 91.62 95 ARG A C 1
ATOM 758 O O . ARG A 1 95 ? 2.211 -4.511 -19.138 1.00 91.62 95 ARG A O 1
ATOM 765 N N . PHE A 1 96 ? 3.991 -3.977 -20.418 1.00 90.69 96 PHE A N 1
ATOM 766 C CA . PHE A 1 96 ? 3.642 -2.596 -20.727 1.00 90.69 96 PHE A CA 1
ATOM 767 C C . PHE A 1 96 ? 3.834 -2.312 -22.214 1.00 90.69 96 PHE A C 1
ATOM 769 O O . PHE A 1 96 ? 4.642 -2.954 -22.896 1.00 90.69 96 PHE A O 1
ATOM 776 N N . SER A 1 97 ? 3.103 -1.325 -22.716 1.00 90.50 97 SER A N 1
ATOM 777 C CA . SER A 1 97 ? 3.148 -0.901 -24.117 1.00 90.50 97 SER A CA 1
ATOM 778 C C . SER A 1 97 ? 4.395 -0.070 -24.417 1.00 90.50 97 SER A C 1
ATOM 780 O O . SER A 1 97 ? 4.823 0.013 -25.566 1.00 90.50 97 SER A O 1
ATOM 782 N N . SER A 1 98 ? 5.005 0.540 -23.395 1.00 90.69 98 SER A N 1
ATOM 783 C CA . SER A 1 98 ? 6.215 1.350 -23.543 1.00 90.69 98 SER A CA 1
ATOM 784 C C . SER A 1 98 ? 7.102 1.347 -22.293 1.00 90.69 98 SER A C 1
ATOM 786 O O . SER A 1 98 ? 6.666 1.016 -21.192 1.00 90.69 98 SER A O 1
ATOM 788 N N . LEU A 1 99 ? 8.365 1.764 -22.460 1.00 94.38 99 LEU A N 1
ATOM 789 C CA . LEU A 1 99 ? 9.297 1.971 -21.342 1.00 94.38 99 LEU A CA 1
ATOM 790 C C . LEU A 1 99 ? 8.818 3.065 -20.381 1.00 94.38 99 LEU A C 1
ATOM 792 O O . LEU A 1 99 ? 9.054 2.969 -19.181 1.00 94.38 99 LEU A O 1
ATOM 796 N N . ARG A 1 100 ? 8.143 4.089 -20.916 1.00 90.94 100 ARG A N 1
ATOM 797 C CA . ARG A 1 100 ? 7.577 5.189 -20.134 1.00 90.94 100 ARG A CA 1
ATOM 798 C C . ARG A 1 100 ? 6.444 4.703 -19.235 1.00 90.94 100 ARG A C 1
ATOM 800 O O . ARG A 1 100 ? 6.456 5.000 -18.052 1.00 90.94 100 ARG A O 1
ATOM 807 N N . GLU A 1 101 ? 5.519 3.921 -19.784 1.00 88.50 101 GLU A N 1
ATOM 808 C CA . GLU A 1 101 ? 4.402 3.345 -19.024 1.00 88.50 101 GLU A CA 1
ATOM 809 C C . GLU A 1 101 ? 4.904 2.417 -17.906 1.00 88.50 101 GLU A C 1
ATOM 811 O O . GLU A 1 101 ? 4.430 2.493 -16.777 1.00 88.50 101 GLU A O 1
ATOM 816 N N . LEU A 1 102 ? 5.922 1.594 -18.192 1.00 91.88 102 LEU A N 1
ATOM 817 C CA . LEU A 1 102 ? 6.578 0.764 -17.179 1.00 91.88 102 LEU A CA 1
ATOM 818 C C . LEU A 1 102 ? 7.186 1.613 -16.055 1.00 91.88 102 LEU A C 1
ATOM 820 O O . LEU A 1 102 ? 7.023 1.290 -14.879 1.00 91.88 102 LEU A O 1
ATOM 824 N N . GLU A 1 103 ? 7.913 2.674 -16.404 1.00 91.19 103 GLU A N 1
ATOM 825 C CA . GLU A 1 103 ? 8.520 3.574 -15.424 1.00 91.19 103 GLU A CA 1
ATOM 826 C C . GLU A 1 103 ? 7.462 4.275 -14.571 1.00 91.19 103 GLU A C 1
ATOM 828 O O . GLU A 1 103 ? 7.562 4.239 -13.347 1.00 91.19 103 GLU A O 1
ATOM 833 N N . GLU A 1 104 ? 6.435 4.851 -15.199 1.00 85.06 104 GLU A N 1
ATOM 834 C CA . GLU A 1 104 ? 5.321 5.518 -14.520 1.00 85.06 104 GLU A CA 1
ATOM 835 C C . GLU A 1 104 ? 4.593 4.553 -13.575 1.00 85.06 104 GLU A C 1
ATOM 837 O O . GLU A 1 104 ? 4.325 4.913 -12.430 1.00 85.06 104 GLU A O 1
ATOM 842 N N . ALA A 1 105 ? 4.340 3.307 -13.986 1.00 84.19 105 ALA A N 1
ATOM 843 C CA . ALA A 1 105 ? 3.697 2.302 -13.140 1.00 84.19 105 ALA A CA 1
ATOM 844 C C . ALA A 1 105 ? 4.540 1.936 -11.908 1.00 84.19 105 ALA A C 1
ATOM 846 O O . ALA A 1 105 ? 4.020 1.851 -10.794 1.00 84.19 105 ALA A O 1
ATOM 847 N N . VAL A 1 106 ? 5.851 1.740 -12.078 1.00 89.25 106 VAL A N 1
ATOM 848 C CA . VAL 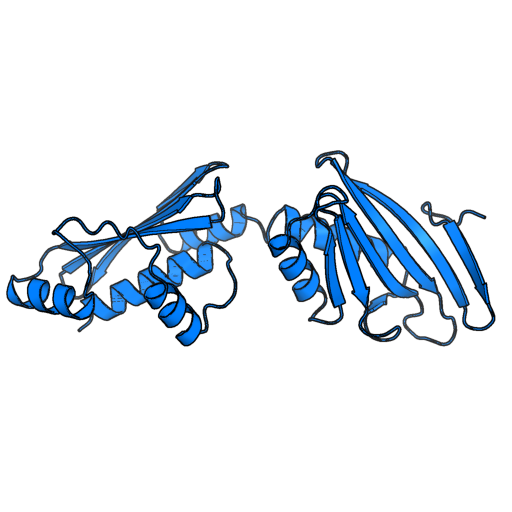A 1 106 ? 6.747 1.405 -10.960 1.00 89.25 106 VAL A CA 1
ATOM 849 C C . VAL A 1 106 ? 6.924 2.606 -10.023 1.00 89.25 106 VAL A C 1
ATOM 851 O O . VAL A 1 106 ? 6.827 2.441 -8.808 1.00 89.25 106 VAL A O 1
ATOM 854 N N . VAL A 1 107 ? 7.145 3.810 -10.562 1.00 86.38 107 VAL A N 1
ATOM 855 C CA . VAL A 1 107 ? 7.296 5.042 -9.771 1.00 86.38 107 VAL A CA 1
ATOM 856 C C . VAL A 1 107 ? 6.018 5.356 -9.003 1.00 86.38 107 VAL A C 1
ATOM 858 O O . VAL A 1 107 ? 6.081 5.498 -7.786 1.00 86.38 107 VAL A O 1
ATOM 861 N N . SER A 1 108 ? 4.861 5.369 -9.667 1.00 78.12 108 SER A N 1
ATOM 862 C CA . SER A 1 108 ? 3.577 5.643 -9.009 1.00 78.12 108 SER A CA 1
ATOM 863 C C . SER A 1 108 ? 3.236 4.609 -7.938 1.00 78.12 108 SER A C 1
ATOM 865 O O . SER A 1 108 ? 2.718 4.979 -6.891 1.00 78.12 108 SER A O 1
ATOM 867 N N . SER A 1 109 ? 3.582 3.331 -8.134 1.00 80.62 109 SER A N 1
ATOM 868 C CA . SER A 1 109 ? 3.379 2.298 -7.108 1.00 80.62 109 SER A CA 1
ATOM 869 C C . SER A 1 109 ? 4.252 2.528 -5.876 1.00 80.62 109 SER A C 1
ATOM 871 O O . SER A 1 109 ? 3.786 2.375 -4.748 1.00 80.62 109 SER A O 1
ATOM 873 N N . VAL A 1 110 ? 5.513 2.925 -6.075 1.00 84.81 110 VAL A N 1
ATOM 874 C CA . VAL A 1 110 ? 6.420 3.281 -4.976 1.00 84.81 110 VAL A CA 1
ATOM 875 C C . VAL A 1 110 ? 5.940 4.545 -4.272 1.00 84.81 110 VAL A C 1
ATOM 877 O O . VAL A 1 110 ? 5.874 4.574 -3.048 1.00 84.81 110 VAL A O 1
ATOM 880 N N . GLU A 1 111 ? 5.544 5.575 -5.013 1.00 75.62 111 GLU A N 1
ATOM 881 C CA . GLU A 1 111 ? 4.987 6.800 -4.440 1.00 75.62 111 GLU A CA 1
ATOM 882 C C . GLU A 1 111 ? 3.674 6.549 -3.695 1.00 75.62 111 GLU A C 1
ATOM 884 O O . GLU A 1 111 ? 3.477 7.129 -2.632 1.00 75.62 111 GLU A O 1
ATOM 889 N N . ALA A 1 112 ? 2.814 5.655 -4.186 1.00 65.88 112 ALA A N 1
ATOM 890 C CA . ALA A 1 112 ? 1.587 5.242 -3.513 1.00 65.88 112 ALA A CA 1
ATOM 891 C C . ALA A 1 112 ? 1.873 4.428 -2.246 1.00 65.88 112 ALA A C 1
ATOM 893 O O . ALA A 1 112 ? 1.205 4.615 -1.236 1.00 65.88 112 ALA A O 1
ATOM 894 N N . ALA A 1 113 ? 2.885 3.562 -2.248 1.00 71.94 113 ALA A N 1
ATOM 895 C CA . ALA A 1 113 ? 3.281 2.826 -1.051 1.00 71.94 113 ALA A CA 1
ATOM 896 C C . ALA A 1 113 ? 3.920 3.737 0.007 1.00 71.94 113 ALA A C 1
ATOM 898 O O . ALA A 1 113 ? 3.600 3.636 1.187 1.00 71.94 113 ALA A O 1
ATOM 899 N N . LEU A 1 114 ? 4.764 4.679 -0.419 1.00 70.94 114 LEU A N 1
ATOM 900 C CA . LEU A 1 114 ? 5.408 5.662 0.455 1.00 70.94 114 LEU A CA 1
ATOM 901 C C . LEU A 1 114 ? 4.460 6.795 0.882 1.00 70.94 114 LEU A C 1
ATOM 903 O O . LEU A 1 114 ? 4.694 7.473 1.882 1.00 70.94 114 LEU A O 1
ATOM 907 N N . GLY A 1 115 ? 3.444 7.097 0.077 1.00 56.00 115 GLY A N 1
ATOM 908 C CA . GLY A 1 115 ? 2.429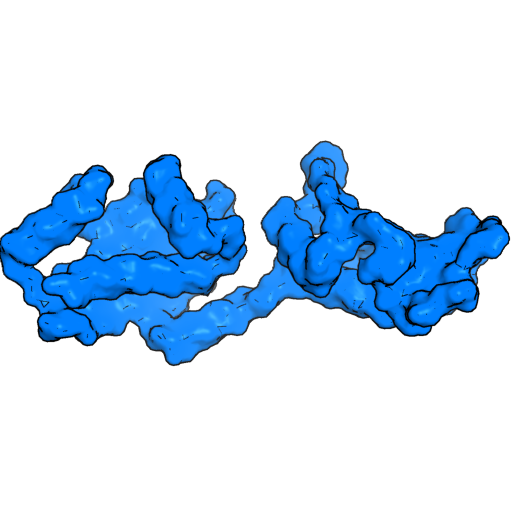 8.122 0.329 1.00 56.00 115 GLY A CA 1
ATOM 909 C C . GLY A 1 115 ? 1.167 7.588 1.008 1.00 56.00 115 GLY A C 1
ATOM 910 O O . GLY A 1 115 ? 0.359 8.384 1.494 1.00 56.00 115 GLY A O 1
ATOM 911 N N . GLY A 1 116 ? 1.001 6.263 1.046 1.00 45.69 116 GLY A N 1
ATOM 912 C CA . GLY A 1 116 ? -0.296 5.615 1.198 1.00 45.69 116 GLY A CA 1
ATOM 913 C C . GLY A 1 116 ? -1.193 5.903 -0.013 1.00 45.69 116 GLY A C 1
ATOM 914 O O . GLY A 1 116 ? -1.153 6.986 -0.599 1.00 45.69 116 GLY A O 1
ATOM 915 N N . ALA A 1 117 ? -2.100 4.987 -0.348 1.00 44.44 117 ALA A N 1
ATOM 916 C CA . ALA A 1 117 ? -3.419 5.437 -0.786 1.00 44.44 117 ALA A CA 1
ATOM 917 C C . ALA A 1 117 ? -3.865 6.454 0.275 1.00 44.44 117 ALA A C 1
ATOM 919 O O . ALA A 1 117 ? -3.932 6.096 1.448 1.00 44.44 117 ALA A O 1
ATOM 920 N N . SER A 1 118 ? -3.896 7.732 -0.115 1.00 45.31 118 SER A N 1
ATOM 921 C CA . SER A 1 118 ? -3.398 8.825 0.728 1.00 45.31 118 SER A CA 1
ATOM 922 C C . SER A 1 118 ? -3.812 8.697 2.192 1.00 45.31 118 SER A C 1
ATOM 924 O O . SER A 1 118 ? -4.992 8.567 2.494 1.00 45.31 118 SER A O 1
ATOM 926 N N . ARG A 1 119 ? -2.851 8.785 3.116 1.00 51.28 119 ARG A N 1
ATOM 927 C CA . ARG A 1 119 ? -3.136 8.953 4.552 1.00 51.28 119 ARG A CA 1
ATOM 928 C C . ARG A 1 119 ? -4.250 9.990 4.783 1.00 51.28 119 ARG A C 1
ATOM 930 O O . ARG A 1 119 ? -5.133 9.783 5.600 1.00 51.28 119 ARG A O 1
ATOM 937 N N . ARG A 1 120 ? -4.253 11.036 3.952 1.00 46.44 120 ARG A N 1
ATOM 938 C CA . ARG A 1 120 ? -5.306 12.042 3.841 1.00 46.44 120 ARG A CA 1
ATOM 939 C C . ARG A 1 120 ? -6.674 11.482 3.424 1.00 46.44 120 ARG A C 1
ATOM 941 O O . ARG A 1 120 ? -7.648 11.817 4.063 1.00 46.44 120 ARG A O 1
ATOM 948 N N . GLY A 1 121 ? -6.759 10.621 2.418 1.00 50.75 121 GLY A N 1
ATOM 949 C CA . GLY A 1 121 ? -7.985 9.949 1.977 1.00 50.75 121 GLY A CA 1
ATOM 950 C C . GLY A 1 121 ? -8.540 8.953 2.998 1.00 50.75 121 GLY A C 1
ATOM 951 O O . GLY A 1 121 ? -9.751 8.864 3.151 1.00 50.75 121 GLY A O 1
ATOM 952 N N . ALA A 1 122 ? -7.674 8.263 3.745 1.00 56.72 122 ALA A N 1
ATOM 953 C CA . ALA A 1 122 ? -8.094 7.409 4.858 1.00 56.72 122 ALA A CA 1
ATOM 954 C C . ALA A 1 122 ? -8.625 8.236 6.047 1.00 56.72 122 ALA A C 1
ATOM 956 O O . ALA A 1 122 ? -9.661 7.924 6.635 1.00 56.72 122 ALA A O 1
ATOM 957 N N . GLU A 1 123 ? -7.946 9.338 6.380 1.00 63.56 123 GLU A N 1
ATOM 958 C CA . GLU A 1 123 ? -8.407 10.311 7.378 1.00 63.56 123 GLU A CA 1
ATOM 959 C C . GLU A 1 123 ? -9.717 10.993 6.925 1.00 63.56 123 GLU A C 1
ATOM 961 O O . GLU A 1 123 ? -10.651 11.099 7.715 1.00 63.56 123 GLU A O 1
ATOM 966 N N . GLU A 1 124 ? -9.834 11.381 5.651 1.00 60.41 124 GLU A N 1
ATOM 967 C CA . GLU A 1 124 ? -11.039 11.959 5.037 1.00 60.41 124 GLU A CA 1
ATOM 968 C C . GLU A 1 124 ? -12.205 10.958 5.020 1.00 60.41 124 GLU A C 1
ATOM 970 O O . GLU A 1 124 ? -13.330 11.344 5.331 1.00 60.41 124 GLU A O 1
ATOM 975 N N . GLY A 1 125 ? -11.950 9.676 4.739 1.00 60.66 125 GLY A N 1
ATOM 976 C CA . GLY A 1 125 ? -12.947 8.606 4.810 1.00 60.66 125 GLY A CA 1
ATOM 977 C C . GLY A 1 125 ? -13.471 8.387 6.230 1.00 60.66 125 GLY A C 1
ATOM 978 O O . GLY A 1 125 ? -14.678 8.295 6.445 1.00 60.66 125 GLY A O 1
ATOM 979 N N . LEU A 1 126 ? -12.583 8.388 7.228 1.00 69.19 126 LEU A N 1
ATOM 980 C CA . LEU A 1 126 ? -12.988 8.330 8.633 1.00 69.19 126 LEU A CA 1
ATOM 981 C C . LEU A 1 126 ? -13.790 9.574 9.047 1.00 69.19 126 LEU A C 1
ATOM 983 O O . LEU A 1 126 ? -14.818 9.445 9.712 1.00 69.19 126 LEU A O 1
ATOM 987 N N . VAL A 1 127 ? -13.361 10.773 8.641 1.00 71.88 127 VAL A N 1
ATOM 988 C CA . VAL A 1 127 ? -14.093 12.021 8.919 1.00 71.88 127 VAL A CA 1
ATOM 989 C C . VAL A 1 127 ? -15.482 12.003 8.277 1.00 71.88 127 VAL A C 1
ATOM 991 O O . VAL A 1 127 ? -16.454 12.371 8.938 1.00 71.88 127 VAL A O 1
ATOM 994 N N . ALA A 1 128 ? -15.601 11.529 7.034 1.00 68.81 128 ALA A N 1
ATOM 995 C CA . ALA A 1 128 ? -16.886 11.362 6.354 1.00 68.81 128 ALA A CA 1
ATOM 996 C C . ALA A 1 128 ? -17.823 10.408 7.115 1.00 68.81 128 ALA A C 1
ATOM 998 O O . ALA A 1 128 ? -19.026 10.647 7.182 1.00 68.81 128 ALA A O 1
ATOM 999 N N . ASP A 1 129 ? -17.263 9.395 7.777 1.00 72.69 129 ASP A N 1
ATOM 1000 C CA . ASP A 1 129 ? -17.995 8.461 8.636 1.00 72.69 129 ASP A CA 1
ATOM 1001 C C . ASP A 1 129 ? -18.161 8.939 10.086 1.00 72.69 129 ASP A C 1
ATOM 1003 O O . ASP A 1 129 ? -18.421 8.141 10.995 1.00 72.69 129 ASP A O 1
ATOM 1007 N N . GLY A 1 130 ? -18.013 10.242 10.325 1.00 78.00 130 GLY A N 1
ATOM 1008 C CA . GLY A 1 130 ? -18.300 10.878 11.609 1.00 78.00 130 GLY A CA 1
ATOM 1009 C C . GLY A 1 130 ? -17.232 10.658 12.679 1.00 78.00 130 GLY A C 1
ATOM 1010 O O . GLY A 1 130 ? -17.510 10.844 13.866 1.00 78.00 130 GLY A O 1
ATOM 1011 N N . TRP A 1 131 ? -16.020 10.256 12.293 1.00 86.31 131 TRP A N 1
ATOM 1012 C CA . TRP A 1 131 ? -14.895 10.188 13.218 1.00 86.31 131 TRP A CA 1
ATOM 1013 C C . TRP A 1 131 ? -14.230 11.553 13.391 1.00 86.31 131 TRP A C 1
ATOM 1015 O O . TRP A 1 131 ? -13.960 12.282 12.441 1.00 86.31 131 TRP A O 1
ATOM 1025 N N . LEU A 1 132 ? -13.881 11.865 14.633 1.00 86.81 132 LEU A N 1
ATOM 1026 C CA . LEU A 1 132 ? -12.968 12.942 14.976 1.00 86.81 132 LEU A CA 1
ATOM 1027 C C . LEU A 1 132 ? -11.543 12.401 14.940 1.00 86.81 132 LEU A C 1
ATOM 1029 O O . LEU A 1 132 ? -11.180 11.545 15.751 1.00 86.81 132 LEU A O 1
ATOM 1033 N N . ILE A 1 133 ? -10.745 12.911 14.008 1.00 84.00 133 ILE A N 1
ATOM 1034 C CA . ILE A 1 133 ? -9.377 12.457 13.775 1.00 84.00 133 ILE A CA 1
ATOM 1035 C C . ILE A 1 133 ? -8.373 13.516 14.231 1.00 84.00 133 ILE A C 1
ATOM 1037 O O . ILE A 1 133 ? -8.483 14.692 13.893 1.00 84.00 133 ILE A O 1
ATOM 1041 N N . HIS A 1 134 ? -7.364 13.082 14.979 1.00 82.38 134 HIS A N 1
ATOM 1042 C CA . HIS A 1 134 ? -6.152 13.839 15.255 1.00 82.38 134 HIS A CA 1
ATOM 1043 C C . HIS A 1 134 ? -4.946 12.992 14.854 1.00 82.38 134 HIS A C 1
ATOM 1045 O O . HIS A 1 134 ? -4.696 11.949 15.454 1.00 82.38 134 HIS A O 1
ATOM 1051 N N . ALA A 1 135 ? -4.204 13.425 13.838 1.00 75.31 135 ALA A N 1
ATOM 1052 C CA . ALA A 1 135 ? -3.071 12.681 13.305 1.00 75.31 135 ALA A CA 1
ATOM 1053 C C . ALA A 1 135 ? -1.792 13.525 13.341 1.00 75.31 135 ALA A C 1
ATOM 1055 O O . ALA A 1 135 ? -1.761 14.660 12.874 1.00 75.31 135 ALA A O 1
ATOM 1056 N N . THR A 1 136 ? -0.713 12.935 13.842 1.00 75.69 136 THR A N 1
ATOM 1057 C CA . THR A 1 136 ? 0.658 13.463 13.827 1.00 75.69 136 THR A CA 1
ATOM 1058 C C . THR A 1 136 ? 1.580 12.430 13.180 1.00 75.69 136 THR A C 1
ATOM 1060 O O . THR A 1 136 ? 1.156 11.320 12.872 1.00 75.69 136 THR A O 1
ATOM 1063 N N . ASP A 1 137 ? 2.854 12.731 12.947 1.00 64.62 137 ASP A N 1
ATOM 1064 C CA . ASP A 1 137 ? 3.772 11.746 12.337 1.00 64.62 137 ASP A CA 1
ATOM 1065 C C . ASP A 1 137 ? 4.056 10.529 13.219 1.00 64.62 137 ASP A C 1
ATOM 1067 O O . ASP A 1 137 ? 4.543 9.503 12.753 1.00 64.62 137 ASP A O 1
ATOM 1071 N N . VAL A 1 138 ? 3.709 10.630 14.496 1.00 70.12 138 VAL A N 1
ATOM 1072 C CA . VAL A 1 138 ? 4.018 9.636 15.517 1.00 70.12 138 VAL A CA 1
ATOM 1073 C C . VAL A 1 138 ? 2.779 8.958 16.084 1.00 70.12 138 VAL A C 1
ATOM 1075 O O . VAL A 1 138 ? 2.905 7.911 16.707 1.00 70.12 138 VAL A O 1
ATOM 1078 N N . GLU A 1 139 ? 1.597 9.530 15.871 1.00 75.25 139 GLU A N 1
ATOM 1079 C CA . GLU A 1 139 ? 0.357 9.055 16.475 1.00 75.25 139 GLU A CA 1
ATOM 1080 C C . GLU A 1 139 ? -0.843 9.338 15.564 1.00 75.25 139 GLU A C 1
ATOM 1082 O O . GLU A 1 139 ? -0.918 10.395 14.938 1.00 75.25 139 GLU A O 1
ATOM 1087 N N . LEU A 1 140 ? -1.805 8.419 15.532 1.00 76.69 140 LEU A N 1
ATOM 1088 C CA . LEU A 1 140 ? -3.163 8.659 15.045 1.00 76.69 140 LEU A CA 1
ATOM 1089 C C . LEU A 1 140 ? -4.148 8.426 16.186 1.00 76.69 140 LEU A C 1
ATOM 1091 O O . LEU A 1 140 ? -4.138 7.360 16.790 1.00 76.69 140 LEU A O 1
ATOM 1095 N N . VAL A 1 141 ? -5.029 9.386 16.440 1.00 84.12 141 VAL A N 1
ATOM 1096 C CA . VAL A 1 141 ? -6.141 9.267 17.384 1.00 84.12 141 VAL A CA 1
ATOM 1097 C C . VAL A 1 141 ? -7.445 9.438 16.617 1.00 84.12 141 VAL A C 1
ATOM 1099 O O . VAL A 1 141 ? -7.694 10.492 16.039 1.00 84.12 141 VAL A O 1
ATOM 1102 N N . ALA A 1 142 ? -8.290 8.414 16.640 1.00 86.19 142 ALA A N 1
ATOM 1103 C CA . ALA A 1 142 ? -9.616 8.424 16.043 1.00 86.19 142 ALA A CA 1
ATOM 1104 C C . ALA A 1 142 ? -10.675 8.260 17.131 1.00 86.19 142 ALA A C 1
ATOM 1106 O O . ALA A 1 142 ? -10.618 7.317 17.917 1.00 86.19 142 ALA A O 1
ATOM 1107 N N . ARG A 1 143 ? -11.645 9.172 17.195 1.00 88.25 143 ARG A N 1
ATOM 1108 C CA . ARG A 1 143 ? -12.741 9.140 18.169 1.00 88.25 143 ARG A CA 1
ATOM 1109 C C . ARG A 1 143 ? -14.085 9.149 17.468 1.00 88.25 143 ARG A C 1
ATOM 1111 O O . ARG A 1 143 ? -14.302 9.964 16.582 1.00 88.25 143 ARG A O 1
ATOM 1118 N N . ARG A 1 144 ? -15.014 8.320 17.920 1.00 88.62 144 ARG A N 1
ATOM 1119 C CA . ARG A 1 144 ? -16.410 8.359 17.482 1.00 88.62 144 ARG A CA 1
ATOM 1120 C C . ARG A 1 144 ? -17.324 8.124 18.666 1.00 88.62 144 ARG A C 1
ATOM 1122 O O . ARG A 1 144 ? -17.010 7.335 19.555 1.00 88.62 144 ARG A O 1
ATOM 1129 N N . SER A 1 145 ? -18.455 8.811 18.683 1.00 83.44 145 SER A N 1
ATOM 1130 C CA . SER A 1 145 ? -19.530 8.544 19.629 1.00 83.44 145 SER A CA 1
ATOM 1131 C C . SER A 1 145 ? -20.840 8.328 18.891 1.00 83.44 145 SER A C 1
ATOM 1133 O O . SER A 1 145 ? -21.091 8.935 17.853 1.00 83.44 145 SER A O 1
ATOM 1135 N N . GLU A 1 146 ? -21.669 7.434 19.416 1.00 86.88 146 GLU A N 1
ATOM 1136 C CA . GLU A 1 146 ? -22.953 7.088 18.820 1.00 86.88 146 GLU A CA 1
ATOM 1137 C C . GLU A 1 146 ? -23.938 6.618 19.887 1.00 86.88 146 GLU A C 1
ATOM 1139 O O . GLU A 1 146 ? -23.550 5.994 20.875 1.00 86.88 146 GLU A O 1
ATOM 1144 N N . ARG A 1 147 ? -25.226 6.919 19.696 1.00 81.06 147 ARG A N 1
ATOM 1145 C CA . ARG A 1 147 ? -26.290 6.350 20.526 1.00 81.06 147 ARG A CA 1
ATOM 1146 C C . ARG A 1 147 ? -26.771 5.037 19.922 1.00 81.06 147 ARG A C 1
ATOM 1148 O O . ARG A 1 147 ? -27.171 5.011 18.765 1.00 81.06 147 ARG A O 1
ATOM 1155 N N . VAL A 1 148 ? -26.781 3.984 20.729 1.00 80.25 148 VAL A N 1
ATOM 1156 C CA . VAL A 1 148 ? -27.186 2.629 20.342 1.00 80.25 148 VAL A CA 1
ATOM 1157 C C . VAL A 1 148 ? -28.122 2.102 21.420 1.00 80.25 148 VAL A C 1
ATOM 1159 O O . VAL A 1 148 ? -27.733 2.059 22.582 1.00 80.25 148 VAL A O 1
ATOM 1162 N N . ASP A 1 149 ? -29.365 1.775 21.064 1.00 79.75 149 ASP A N 1
ATOM 1163 C CA . ASP A 1 149 ? -30.385 1.244 21.987 1.00 79.75 149 ASP A CA 1
ATOM 1164 C C . ASP A 1 149 ? -30.533 2.060 23.287 1.00 79.75 149 ASP A C 1
ATOM 1166 O O . ASP A 1 149 ? -30.599 1.535 24.395 1.00 79.75 149 ASP A O 1
ATOM 1170 N N . GLY A 1 150 ? -30.522 3.391 23.156 1.00 73.19 150 GLY A N 1
ATOM 1171 C CA . GLY A 1 150 ? -30.611 4.330 24.283 1.00 73.19 150 GLY A CA 1
ATOM 1172 C C . GLY A 1 150 ? -29.312 4.525 25.080 1.00 73.19 150 GLY A C 1
ATOM 1173 O O . GLY A 1 150 ? -29.227 5.470 25.866 1.00 73.19 150 GLY A O 1
ATOM 1174 N N . LYS A 1 151 ? -28.281 3.710 24.835 1.00 71.12 151 LYS A N 1
ATOM 1175 C CA . LYS A 1 151 ? -26.947 3.783 25.451 1.00 71.12 151 LYS A CA 1
ATOM 1176 C C . LYS A 1 151 ? -26.037 4.700 24.628 1.00 71.12 151 LYS A C 1
ATOM 1178 O O . LYS A 1 151 ? -26.183 4.795 23.410 1.00 71.12 151 LYS A O 1
ATOM 1183 N N . LEU A 1 152 ? -25.084 5.385 25.264 1.00 70.50 152 LEU A N 1
ATOM 1184 C CA . LEU A 1 152 ? -24.058 6.158 24.546 1.00 70.50 152 LEU A CA 1
ATOM 1185 C C . LEU A 1 152 ? -22.772 5.342 24.444 1.00 70.50 152 LEU A C 1
ATOM 1187 O O . LEU A 1 152 ? -22.106 5.115 25.451 1.00 70.50 152 LEU A O 1
ATOM 1191 N N . LEU A 1 153 ? -22.404 4.961 23.227 1.00 75.75 153 LEU A N 1
ATOM 1192 C CA . LEU A 1 153 ? -21.127 4.345 22.901 1.00 75.75 153 LEU A CA 1
ATOM 1193 C C . LEU A 1 153 ? -20.113 5.434 22.536 1.00 75.75 153 LEU A C 1
ATOM 1195 O O . LEU A 1 153 ? -20.392 6.303 21.716 1.00 75.75 153 LEU A O 1
ATOM 1199 N N . VAL A 1 154 ? -18.921 5.377 23.120 1.00 73.44 154 VAL A N 1
ATOM 1200 C CA . VAL A 1 154 ? -17.778 6.226 22.776 1.00 73.44 154 VAL A CA 1
ATOM 1201 C C . VAL A 1 154 ? -16.581 5.327 22.516 1.00 73.44 154 VAL A C 1
ATOM 1203 O O . VAL A 1 154 ? -16.139 4.611 23.410 1.00 73.44 154 VAL A O 1
ATOM 1206 N N . VAL A 1 155 ? -16.043 5.381 21.304 1.00 79.44 155 VAL A N 1
ATOM 1207 C CA . VAL A 1 155 ? -14.865 4.627 20.882 1.00 79.44 155 VAL A CA 1
ATOM 1208 C C . VAL A 1 155 ? -13.727 5.601 20.612 1.00 79.44 155 VAL A C 1
ATOM 1210 O O . VAL A 1 155 ? -13.895 6.582 19.893 1.00 79.44 155 VAL A O 1
ATOM 1213 N N . GLU A 1 156 ? -12.562 5.334 21.183 1.00 79.94 156 GLU A N 1
ATOM 1214 C CA . GLU A 1 156 ? -11.305 5.996 20.855 1.00 79.94 156 GLU A CA 1
ATOM 1215 C C . GLU A 1 156 ? -10.283 4.934 20.455 1.00 79.94 156 GLU A C 1
ATOM 1217 O O . GLU A 1 156 ? -10.067 3.968 21.178 1.00 79.94 156 GLU A O 1
ATOM 1222 N N . VAL A 1 157 ? -9.632 5.116 19.316 1.00 78.19 157 VAL A N 1
ATOM 1223 C CA . VAL A 1 157 ? -8.544 4.264 18.843 1.00 78.19 157 VAL A CA 1
ATOM 1224 C C . VAL A 1 157 ? -7.304 5.129 18.703 1.00 78.19 157 VAL A C 1
ATOM 1226 O O . VAL A 1 157 ? -7.357 6.199 18.101 1.00 78.19 157 VAL A O 1
ATOM 1229 N N . ARG A 1 158 ? -6.191 4.676 19.273 1.00 74.81 158 ARG A N 1
ATOM 1230 C CA . ARG A 1 158 ? -4.876 5.302 19.170 1.00 74.81 158 ARG A CA 1
ATOM 1231 C C . ARG A 1 158 ? -3.907 4.347 18.503 1.00 74.81 158 ARG A C 1
ATOM 1233 O O . ARG A 1 158 ? -3.800 3.199 18.926 1.00 74.81 158 ARG A O 1
ATOM 1240 N N . VAL A 1 159 ? -3.187 4.826 17.503 1.00 69.88 159 VAL A N 1
ATOM 1241 C CA . VAL A 1 159 ? -2.121 4.091 16.824 1.00 69.88 159 VAL A CA 1
ATOM 1242 C C . VAL A 1 159 ? -0.813 4.826 17.079 1.00 69.88 159 VAL A C 1
ATOM 1244 O O . VAL A 1 159 ? -0.639 5.947 16.609 1.00 69.88 159 VAL A O 1
ATOM 1247 N N . ASP A 1 160 ? 0.096 4.206 17.828 1.00 62.69 160 ASP A N 1
ATOM 1248 C CA . ASP A 1 160 ? 1.468 4.678 18.012 1.00 62.69 160 ASP A CA 1
ATOM 1249 C C . ASP A 1 160 ? 2.345 4.159 16.868 1.00 62.69 160 ASP A C 1
ATOM 1251 O O . ASP A 1 160 ? 2.536 2.952 16.672 1.00 62.69 160 ASP A O 1
ATOM 1255 N N . ARG A 1 161 ? 2.896 5.105 16.110 1.00 62.94 161 ARG A N 1
ATOM 1256 C CA . ARG A 1 161 ? 3.691 4.856 14.908 1.00 62.94 161 ARG A CA 1
ATOM 1257 C C . ARG A 1 161 ? 5.196 4.795 15.186 1.00 62.94 161 ARG A C 1
ATOM 1259 O O . ARG A 1 161 ? 5.951 4.453 14.278 1.00 62.94 161 ARG A O 1
ATOM 1266 N N . ARG A 1 162 ? 5.659 5.094 16.410 1.00 53.12 162 ARG A N 1
ATOM 1267 C CA . ARG A 1 162 ? 7.095 5.167 16.759 1.00 53.12 162 ARG A CA 1
ATOM 1268 C C . ARG A 1 162 ? 7.779 3.802 16.899 1.00 53.12 162 ARG A C 1
ATOM 1270 O O . ARG A 1 162 ? 9.000 3.746 16.802 1.00 53.12 162 ARG A O 1
ATOM 1277 N N . GLY A 1 163 ? 7.032 2.718 17.127 1.00 42.06 163 GLY A N 1
ATOM 1278 C CA . GLY A 1 163 ? 7.606 1.432 17.558 1.00 42.06 163 GLY A CA 1
ATOM 1279 C C . GLY A 1 163 ? 6.876 0.182 17.066 1.00 42.06 163 GLY A C 1
ATOM 1280 O O . GLY A 1 163 ? 6.608 -0.710 17.861 1.00 42.06 163 GLY A O 1
ATOM 1281 N N . GLY A 1 164 ? 6.542 0.111 15.774 1.00 43.50 164 GLY A N 1
ATOM 1282 C CA . GLY A 1 164 ? 5.948 -1.097 15.177 1.00 43.50 164 GLY A CA 1
ATOM 1283 C C . GLY A 1 164 ? 4.416 -1.134 15.145 1.00 43.50 164 GLY A C 1
ATOM 1284 O O . GLY A 1 164 ? 3.847 -2.208 14.990 1.00 43.50 164 GLY A O 1
ATOM 1285 N N . GLY A 1 165 ? 3.745 0.018 15.262 1.00 50.22 165 GLY A N 1
ATOM 1286 C CA . GLY A 1 165 ? 2.296 0.119 15.050 1.00 50.22 165 GLY A CA 1
ATOM 1287 C C . GLY A 1 165 ? 1.471 -0.370 16.237 1.00 50.22 165 GLY A C 1
ATOM 1288 O O . GLY A 1 165 ? 0.516 -1.123 16.060 1.00 50.22 165 GLY A O 1
ATOM 1289 N N . ARG A 1 166 ? 1.835 0.028 17.462 1.00 57.56 166 ARG A N 1
ATOM 1290 C CA . ARG A 1 166 ? 1.072 -0.351 18.656 1.00 57.56 166 ARG A CA 1
ATOM 1291 C C . ARG A 1 166 ? -0.298 0.317 18.615 1.00 57.56 166 ARG A C 1
ATOM 1293 O O . ARG A 1 166 ? -0.387 1.539 18.542 1.00 57.56 166 ARG A O 1
ATOM 1300 N N . VAL A 1 167 ? -1.360 -0.475 18.738 1.00 60.34 167 VAL A N 1
ATOM 1301 C CA . VAL A 1 167 ? -2.736 0.034 18.726 1.00 60.34 167 VAL A CA 1
ATOM 1302 C C . VAL A 1 167 ? -3.379 -0.132 20.091 1.00 60.34 167 VAL A C 1
ATOM 1304 O O . VAL A 1 167 ? -3.369 -1.209 20.679 1.00 60.34 167 VAL A O 1
ATOM 1307 N N . THR A 1 168 ? -3.937 0.961 20.593 1.00 62.84 168 THR A N 1
ATOM 1308 C CA . THR A 1 168 ? -4.685 1.029 21.847 1.00 62.84 168 THR A CA 1
ATOM 1309 C C . THR A 1 168 ? -6.112 1.434 21.511 1.00 62.84 168 THR A C 1
ATOM 1311 O O . THR A 1 168 ? -6.324 2.466 20.885 1.00 62.84 168 THR A O 1
ATOM 1314 N N . ALA A 1 169 ? -7.099 0.650 21.928 1.00 63.22 169 ALA A N 1
ATOM 1315 C CA . ALA A 1 169 ? -8.509 0.999 21.776 1.00 63.22 169 ALA A CA 1
ATOM 1316 C C . ALA A 1 169 ? -9.128 1.323 23.142 1.00 63.22 169 ALA A C 1
ATOM 1318 O O . ALA A 1 169 ? -8.697 0.829 24.175 1.00 63.22 169 ALA A O 1
ATOM 1319 N N . SER A 1 170 ? -10.144 2.163 23.178 1.00 64.81 170 SER A N 1
ATOM 1320 C CA . SER A 1 170 ? -10.898 2.521 24.372 1.00 64.81 170 SER A CA 1
ATOM 1321 C C . SER A 1 170 ? -12.364 2.552 23.986 1.00 64.81 170 SER A C 1
ATOM 1323 O O . SER A 1 170 ? -12.741 3.264 23.062 1.00 64.81 170 SER A O 1
ATOM 1325 N N . VAL A 1 171 ? -13.189 1.764 24.668 1.00 65.38 171 VAL A N 1
ATOM 1326 C CA . VAL A 1 171 ? -14.624 1.657 24.389 1.00 65.38 171 VAL A CA 1
ATOM 1327 C C . VAL A 1 171 ? -15.389 1.961 25.663 1.00 65.38 171 VAL A C 1
ATOM 1329 O O . VAL A 1 171 ? -15.328 1.205 26.622 1.00 65.38 171 VAL A O 1
ATOM 1332 N N . LYS A 1 172 ? -16.123 3.064 25.704 1.00 64.75 172 LYS A N 1
ATOM 1333 C CA . LYS A 1 172 ? -16.963 3.429 26.845 1.00 64.75 172 LYS A CA 1
ATOM 1334 C C . LYS A 1 172 ? -18.422 3.317 26.450 1.00 64.75 172 LYS A C 1
ATOM 1336 O O . LYS A 1 172 ? -18.818 3.862 25.427 1.00 64.75 172 LYS A O 1
ATOM 1341 N N . VAL A 1 173 ? -19.213 2.658 27.286 1.00 64.06 173 VAL A N 1
ATOM 1342 C CA . VAL A 1 173 ? -20.667 2.583 27.131 1.00 64.06 173 VAL A CA 1
ATOM 1343 C C . VAL A 1 173 ? -21.297 3.244 28.348 1.00 64.06 173 VAL A C 1
ATOM 1345 O O . VAL A 1 173 ? -21.003 2.864 29.479 1.00 64.06 173 VAL A O 1
ATOM 1348 N N . LEU A 1 174 ? -22.117 4.267 28.126 1.00 64.12 174 LEU A N 1
ATOM 1349 C CA . LEU A 1 174 ? -22.857 4.971 29.172 1.00 64.12 174 LEU A CA 1
ATOM 1350 C C . LEU A 1 174 ? -24.344 4.629 29.083 1.00 64.12 174 LEU A C 1
ATOM 1352 O O . LEU A 1 174 ? -24.854 4.341 28.001 1.00 64.12 174 LEU A O 1
ATOM 1356 N N . GLY A 1 175 ? -25.042 4.728 30.215 1.00 59.75 175 GLY A N 1
ATOM 1357 C CA . GLY A 1 175 ? -26.469 4.401 30.296 1.00 59.75 175 GLY A CA 1
ATOM 1358 C C . GLY A 1 175 ? -26.747 2.898 30.363 1.00 59.75 175 GLY A C 1
ATOM 1359 O O . GLY A 1 175 ? -27.788 2.457 29.896 1.00 59.75 175 GLY A O 1
ATOM 1360 N N . VAL A 1 176 ? -25.807 2.123 30.909 1.00 61.31 176 VAL A N 1
ATOM 1361 C CA . VAL A 1 176 ? -25.930 0.673 31.112 1.00 61.31 176 VAL A CA 1
ATOM 1362 C C . VAL A 1 176 ? -26.272 0.371 32.567 1.00 61.31 176 VAL A C 1
ATOM 1364 O O . VAL A 1 176 ? -25.822 1.074 33.475 1.00 61.31 176 VAL A O 1
ATOM 1367 N N . THR A 1 177 ? -27.053 -0.679 32.791 1.00 62.66 177 THR A N 1
ATOM 1368 C CA . THR A 1 177 ? -27.306 -1.227 34.129 1.00 62.66 177 THR A CA 1
ATOM 1369 C C . THR A 1 177 ? -26.087 -1.993 34.652 1.00 62.66 177 THR A C 1
ATOM 1371 O O . THR A 1 177 ? -25.176 -2.348 33.901 1.00 62.66 177 THR A O 1
ATOM 1374 N N . GLU A 1 178 ? -26.056 -2.279 35.954 1.00 58.56 178 GLU A N 1
ATOM 1375 C CA . GLU A 1 178 ? -24.963 -3.041 36.572 1.00 58.56 178 GLU A CA 1
ATOM 1376 C C . GLU A 1 178 ? -24.852 -4.471 36.014 1.00 58.56 178 GLU A C 1
ATOM 1378 O O . GLU A 1 178 ? -23.741 -4.954 35.785 1.00 58.56 178 GLU A O 1
ATOM 1383 N N . GLY A 1 179 ? -25.992 -5.111 35.728 1.00 61.06 179 GLY A N 1
ATOM 1384 C CA . GLY A 1 179 ? -26.054 -6.442 35.120 1.00 61.06 179 GLY A CA 1
ATOM 1385 C C . GLY A 1 179 ? -25.515 -6.464 33.688 1.00 61.06 179 GLY A C 1
ATOM 1386 O O . GLY A 1 179 ? -24.668 -7.294 33.367 1.00 61.06 179 GLY A O 1
ATOM 1387 N N . GLU A 1 180 ? -25.921 -5.503 32.852 1.00 61.34 180 GLU A N 1
ATOM 1388 C CA . GLU A 1 180 ? -25.379 -5.344 31.492 1.00 61.34 180 GLU A CA 1
ATOM 1389 C C . GLU A 1 180 ? -23.877 -5.036 31.523 1.00 61.34 180 GLU A C 1
ATOM 1391 O O . GLU A 1 180 ? -23.090 -5.640 30.797 1.00 61.34 180 GLU A O 1
ATOM 1396 N N . GLY A 1 181 ? -23.457 -4.144 32.427 1.00 59.62 181 GLY A N 1
ATOM 1397 C CA . GLY A 1 181 ? -22.047 -3.843 32.646 1.00 59.62 181 GLY A CA 1
ATOM 1398 C C . GLY A 1 181 ? -21.244 -5.070 33.087 1.00 59.62 181 GLY A C 1
ATOM 1399 O O . GLY A 1 181 ? -20.079 -5.192 32.718 1.00 59.62 181 GLY A O 1
ATOM 1400 N N . GLY A 1 182 ? -21.851 -5.979 33.856 1.00 57.81 182 GLY A N 1
ATOM 1401 C CA . GLY A 1 182 ? -21.287 -7.277 34.227 1.00 57.81 182 GLY A CA 1
ATOM 1402 C C . GLY A 1 182 ? -21.082 -8.200 33.031 1.00 57.81 182 GLY A C 1
ATOM 1403 O O . GLY A 1 182 ? -19.968 -8.685 32.835 1.00 57.81 182 GLY A O 1
ATOM 1404 N N . ALA A 1 183 ? -22.112 -8.372 32.202 1.00 64.06 183 ALA A N 1
ATOM 1405 C CA . ALA A 1 183 ? -22.058 -9.229 31.018 1.00 64.06 183 ALA A CA 1
ATOM 1406 C C . ALA A 1 183 ? -20.966 -8.780 30.031 1.00 64.06 183 ALA A C 1
ATOM 1408 O O . ALA A 1 183 ? -20.170 -9.597 29.566 1.00 64.06 183 ALA A O 1
ATOM 1409 N N . TYR A 1 184 ? -20.843 -7.468 29.796 1.00 62.31 184 TYR A N 1
ATOM 1410 C CA . TYR A 1 184 ? -19.797 -6.926 28.924 1.00 62.31 184 TYR A CA 1
ATOM 1411 C C . TYR A 1 184 ? -18.378 -7.198 29.448 1.00 62.31 184 TYR A C 1
ATOM 1413 O O . TYR A 1 184 ? -17.466 -7.412 28.653 1.00 62.31 184 TYR A O 1
ATOM 1421 N N . ARG A 1 185 ? -18.162 -7.211 30.774 1.00 58.34 185 ARG A N 1
ATOM 1422 C CA . ARG A 1 185 ? -16.847 -7.554 31.356 1.00 58.34 185 ARG A CA 1
ATOM 1423 C C . ARG A 1 185 ? -16.481 -9.007 31.133 1.00 58.34 185 ARG A C 1
ATOM 1425 O O . ARG A 1 185 ? -15.327 -9.306 30.840 1.00 58.34 185 ARG A O 1
ATOM 1432 N N . GLU A 1 186 ? -17.441 -9.904 31.330 1.00 60.47 186 GLU A N 1
ATOM 1433 C CA . GLU A 1 186 ? -17.207 -11.338 31.185 1.00 60.47 186 GLU A CA 1
ATOM 1434 C C . GLU A 1 186 ? -16.910 -11.721 29.736 1.00 60.47 186 GLU A C 1
ATOM 1436 O O . GLU A 1 186 ? -16.068 -12.584 29.490 1.00 60.47 186 GLU A O 1
ATOM 1441 N N . GLU A 1 187 ? -17.536 -11.041 28.777 1.00 61.31 187 GLU A N 1
ATOM 1442 C CA . GLU A 1 187 ? -17.273 -11.242 27.351 1.00 61.31 187 GLU A CA 1
ATOM 1443 C C . GLU A 1 187 ? -15.874 -10.743 26.936 1.00 61.31 187 GLU A C 1
ATOM 1445 O O . GLU A 1 187 ? -15.280 -11.256 25.988 1.00 61.31 187 GLU A O 1
ATOM 1450 N N . LEU A 1 188 ? -15.301 -9.803 27.695 1.00 58.53 188 LEU A N 1
ATOM 1451 C CA . LEU A 1 188 ? -14.005 -9.169 27.433 1.00 58.53 188 LEU A CA 1
ATOM 1452 C C . LEU A 1 188 ? -12.855 -9.670 28.344 1.00 58.53 188 LEU A C 1
ATOM 1454 O O . LEU A 1 188 ? -11.867 -8.954 28.490 1.00 58.53 188 LEU A O 1
ATOM 1458 N N . ARG A 1 189 ? -12.970 -10.859 28.971 1.00 47.53 189 ARG A N 1
ATOM 1459 C CA . ARG A 1 189 ? -12.029 -11.427 29.980 1.00 47.53 189 ARG A CA 1
ATOM 1460 C C . ARG A 1 189 ? -10.540 -11.044 29.777 1.00 47.53 189 ARG A C 1
ATOM 1462 O O . ARG A 1 189 ? -9.956 -11.380 28.753 1.00 47.53 189 ARG A O 1
ATOM 1469 N N . GLU A 1 190 ? -9.955 -10.449 30.832 1.00 37.59 190 GLU A N 1
ATOM 1470 C CA . GLU A 1 190 ? -8.634 -9.769 30.970 1.00 37.59 190 GLU A CA 1
ATOM 1471 C C . GLU A 1 190 ? -8.593 -8.228 30.793 1.00 37.59 190 GLU A C 1
ATOM 1473 O O . GLU A 1 190 ? -7.544 -7.656 30.505 1.00 37.59 190 GLU A O 1
ATOM 1478 N N . ALA A 1 191 ? -9.690 -7.508 31.059 1.00 34.69 191 ALA A N 1
ATOM 1479 C CA . ALA A 1 191 ? -9.658 -6.049 31.240 1.00 34.69 191 ALA A CA 1
ATOM 1480 C C . ALA A 1 191 ? -9.903 -5.660 32.714 1.00 34.69 191 ALA A C 1
ATOM 1482 O O . ALA A 1 191 ? -11.036 -5.703 33.198 1.00 34.69 191 ALA A O 1
ATOM 1483 N N . GLU A 1 192 ? -8.847 -5.289 33.446 1.00 27.11 192 GLU A N 1
ATOM 1484 C CA . GLU A 1 192 ? -8.961 -4.771 34.817 1.00 27.11 192 GLU A CA 1
ATOM 1485 C C . GLU A 1 192 ? -9.526 -3.337 34.846 1.00 27.11 192 GLU A C 1
ATOM 1487 O O . GLU A 1 192 ? -8.984 -2.425 34.223 1.00 27.11 192 GLU A O 1
ATOM 1492 N N . GLY A 1 193 ? -10.579 -3.129 35.650 1.00 26.23 193 GLY A N 1
ATOM 1493 C CA . GLY A 1 193 ? -11.079 -1.815 36.075 1.00 26.23 193 GLY A CA 1
ATOM 1494 C C . GLY A 1 193 ? -11.961 -1.080 35.058 1.00 26.23 193 GLY A C 1
ATOM 1495 O O . GLY A 1 193 ? -11.670 -1.012 33.868 1.00 26.23 193 GLY A O 1
ATOM 1496 N N . PHE A 1 194 ? -13.045 -0.439 35.512 1.00 27.45 194 PHE A N 1
ATOM 1497 C CA . PHE A 1 194 ? -13.805 0.470 34.642 1.00 27.45 194 PHE A CA 1
ATOM 1498 C C . PHE A 1 194 ? -13.087 1.795 34.425 1.00 27.45 194 PHE A C 1
ATOM 1500 O O . PHE A 1 194 ? -13.376 2.831 35.017 1.00 27.45 194 PHE A O 1
ATOM 1507 N N . ARG A 1 195 ? -12.176 1.724 33.468 1.00 26.33 195 ARG A N 1
ATOM 1508 C CA . ARG A 1 195 ? -11.774 2.737 32.505 1.00 26.33 195 ARG A CA 1
ATOM 1509 C C . ARG A 1 195 ? -11.367 1.876 31.323 1.00 26.33 195 ARG A C 1
ATOM 1511 O O . ARG A 1 195 ? -10.362 1.190 31.423 1.00 26.33 195 ARG A O 1
ATOM 1518 N N . VAL A 1 196 ? -12.138 1.826 30.239 1.00 27.91 196 VAL A N 1
ATOM 1519 C CA . VAL A 1 196 ? -11.715 0.966 29.125 1.00 27.91 196 VAL A CA 1
ATOM 1520 C C . VAL A 1 196 ? -10.519 1.620 28.452 1.00 27.91 196 VAL A C 1
ATOM 1522 O O . VAL A 1 196 ? -10.658 2.541 27.663 1.00 27.91 196 VAL A O 1
ATOM 1525 N N . SER A 1 197 ? -9.340 1.170 28.839 1.00 23.89 197 SER A N 1
ATOM 1526 C CA . SER A 1 197 ? -8.049 1.341 28.198 1.00 23.89 197 SER A CA 1
ATOM 1527 C C . SER A 1 197 ? -7.630 -0.052 27.751 1.00 23.89 197 SER A C 1
ATOM 1529 O O . SER A 1 197 ? -7.326 -0.888 28.594 1.00 23.89 197 SER A O 1
ATOM 1531 N N . VAL A 1 198 ? -7.638 -0.330 26.449 1.00 26.86 198 VAL A N 1
ATOM 1532 C CA . VAL A 1 198 ? -7.130 -1.595 25.909 1.00 26.86 198 VAL A CA 1
ATOM 1533 C C . VAL A 1 198 ? -5.628 -1.445 25.690 1.00 26.86 198 VAL A C 1
ATOM 1535 O O . VAL A 1 198 ? -5.178 -1.033 24.623 1.00 26.86 198 VAL A O 1
ATOM 1538 N N . LEU A 1 199 ? -4.842 -1.781 26.714 1.00 26.73 199 LEU A N 1
ATOM 1539 C CA . LEU A 1 199 ? -3.431 -2.140 26.563 1.00 26.73 199 LEU A CA 1
ATOM 1540 C C . LEU A 1 199 ? -3.369 -3.549 25.950 1.00 26.73 199 LEU A C 1
ATOM 1542 O O . LEU A 1 199 ? -3.332 -4.528 26.684 1.00 26.73 199 LEU A O 1
ATOM 1546 N N . SER A 1 200 ? -3.376 -3.680 24.620 1.00 27.42 200 SER A N 1
ATOM 1547 C CA . SER A 1 200 ? -3.156 -4.991 23.993 1.00 27.42 200 SER A CA 1
ATOM 1548 C C . SER A 1 200 ? -1.709 -5.151 23.534 1.00 27.42 200 SER A C 1
ATOM 1550 O O . SER A 1 200 ? -1.253 -4.498 22.599 1.00 27.42 200 SER A O 1
ATOM 1552 N N . THR A 1 201 ? -1.001 -6.058 24.203 1.00 28.53 201 THR A N 1
ATOM 1553 C CA . THR A 1 201 ? 0.081 -6.883 23.637 1.00 28.53 201 THR A CA 1
ATOM 1554 C C . THR A 1 201 ? -0.343 -8.359 23.650 1.00 28.53 201 THR A C 1
ATOM 1556 O O . THR A 1 201 ? 0.503 -9.244 23.735 1.00 28.53 201 THR A O 1
ATOM 1559 N N . SER A 1 202 ? -1.655 -8.643 23.642 1.00 31.66 202 SER A N 1
ATOM 1560 C CA . SER A 1 202 ? -2.177 -9.998 23.844 1.00 31.66 202 SER A CA 1
ATOM 1561 C C . SER A 1 202 ? -2.184 -10.790 22.526 1.00 31.66 202 SER A C 1
ATOM 1563 O O . SER A 1 202 ? -2.884 -10.403 21.582 1.00 31.66 202 SER A O 1
ATOM 1565 N N . PRO A 1 203 ? -1.475 -11.934 22.446 1.00 29.62 203 PRO A N 1
ATOM 1566 C CA . PRO A 1 203 ? -1.498 -12.833 21.286 1.00 29.62 203 PRO A CA 1
ATOM 1567 C C . PRO A 1 203 ? -2.907 -13.334 20.927 1.00 29.62 203 PRO A C 1
ATOM 1569 O O . PRO A 1 203 ? -3.183 -13.667 19.775 1.00 29.62 203 PRO A O 1
ATOM 1572 N N . VAL A 1 204 ? -3.827 -13.347 21.898 1.00 33.78 204 VAL A N 1
ATOM 1573 C CA . VAL A 1 204 ? -5.223 -13.774 21.719 1.00 33.78 204 VAL A CA 1
ATOM 1574 C C . VAL A 1 204 ? -6.024 -12.744 20.919 1.00 33.78 204 VAL A C 1
ATOM 1576 O O . VAL A 1 204 ? -6.828 -13.119 20.064 1.00 33.78 204 VAL A O 1
ATOM 1579 N N . PHE A 1 205 ? -5.753 -11.451 21.119 1.00 37.97 205 PHE A N 1
ATOM 1580 C CA . PHE A 1 205 ? -6.379 -10.365 20.361 1.00 37.97 205 PHE A CA 1
ATOM 1581 C C . PHE A 1 205 ? -5.943 -10.390 18.888 1.00 37.97 205 PHE A C 1
ATOM 1583 O O . PHE A 1 205 ? -6.772 -10.310 17.982 1.00 37.97 205 PHE A O 1
ATOM 1590 N N . HIS A 1 206 ? -4.651 -10.633 18.644 1.00 32.03 206 HIS A N 1
ATOM 1591 C CA . HIS A 1 206 ? -4.129 -10.901 17.301 1.00 32.03 206 HIS A CA 1
ATOM 1592 C C . HIS A 1 206 ? -4.780 -12.134 16.659 1.00 32.03 206 HIS A C 1
ATOM 1594 O O . HIS A 1 206 ? -5.151 -12.090 15.486 1.00 32.03 206 HIS A O 1
ATOM 1600 N N . ALA A 1 207 ? -4.979 -13.222 17.409 1.00 33.34 207 ALA A N 1
ATOM 1601 C CA . ALA A 1 207 ? -5.617 -14.431 16.894 1.00 33.34 207 ALA A CA 1
ATOM 1602 C C . ALA A 1 207 ? -7.096 -14.216 16.518 1.00 33.34 207 ALA A C 1
ATOM 1604 O O . ALA A 1 207 ? -7.563 -14.794 15.538 1.00 33.34 207 ALA A O 1
ATOM 1605 N N . GLN A 1 208 ? -7.833 -13.375 17.250 1.00 38.53 208 GLN A N 1
ATOM 1606 C CA . GLN A 1 208 ? -9.228 -13.049 16.930 1.00 38.53 208 GLN A CA 1
ATOM 1607 C C . GLN A 1 208 ? -9.354 -12.136 15.706 1.00 38.53 208 GLN A C 1
ATOM 1609 O O . GLN A 1 208 ? -10.197 -12.400 14.850 1.00 38.53 208 GLN A O 1
ATOM 1614 N N . LEU A 1 209 ? -8.478 -11.136 15.565 1.00 37.03 209 LEU A N 1
ATOM 1615 C CA . LEU A 1 209 ? -8.394 -10.311 14.353 1.00 37.03 209 LEU A CA 1
ATOM 1616 C C . LEU A 1 209 ? -8.024 -11.157 13.123 1.00 37.03 209 LEU A C 1
ATOM 1618 O O . LEU A 1 209 ? -8.674 -11.064 12.084 1.00 37.03 209 LEU A O 1
ATOM 1622 N N . THR A 1 210 ? -7.067 -12.075 13.278 1.00 33.38 210 THR A N 1
ATOM 1623 C CA . THR A 1 210 ? -6.668 -13.021 12.222 1.00 33.38 210 THR A CA 1
ATOM 1624 C C . THR A 1 210 ? -7.824 -13.954 11.830 1.00 33.38 210 T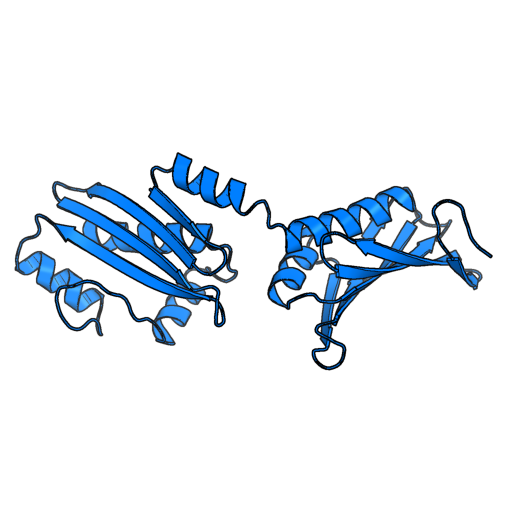HR A C 1
ATOM 1626 O O . THR A 1 210 ? -8.061 -14.179 10.645 1.00 33.38 210 THR A O 1
ATOM 1629 N N . ARG A 1 211 ? -8.598 -14.464 12.804 1.00 34.53 211 ARG A N 1
ATOM 1630 C CA . ARG A 1 211 ? -9.798 -15.293 12.554 1.00 34.53 211 ARG A CA 1
ATOM 1631 C C . ARG A 1 211 ? -10.948 -14.520 11.905 1.00 34.53 211 ARG A C 1
ATOM 1633 O O . ARG A 1 211 ? -11.728 -15.124 11.180 1.00 34.53 211 ARG A O 1
ATOM 1640 N N . ALA A 1 212 ? -11.047 -13.214 12.146 1.00 35.06 212 ALA A N 1
ATOM 1641 C CA . ALA A 1 212 ? -12.009 -12.328 11.491 1.00 35.06 212 ALA A CA 1
ATOM 1642 C C . ALA A 1 212 ? -11.570 -11.896 10.075 1.00 35.06 212 ALA A C 1
ATOM 1644 O O . ALA A 1 212 ? -12.264 -11.112 9.436 1.00 35.06 212 ALA A O 1
ATOM 1645 N N . GLY A 1 213 ? -10.433 -12.399 9.572 1.00 27.08 213 GLY A N 1
ATOM 1646 C CA . GLY A 1 213 ? -9.914 -12.068 8.242 1.00 27.08 213 GLY A CA 1
ATOM 1647 C C . GLY A 1 213 ? -9.165 -10.734 8.172 1.00 27.08 213 GLY A C 1
ATOM 1648 O O . GLY A 1 213 ? -8.796 -10.295 7.083 1.00 27.08 213 GLY A O 1
ATOM 1649 N N . VAL A 1 214 ? -8.893 -10.097 9.314 1.00 35.16 214 VAL A N 1
ATOM 1650 C CA . VAL A 1 214 ? -8.139 -8.840 9.398 1.00 35.16 214 VAL A CA 1
ATOM 1651 C C . VAL A 1 214 ? -6.646 -9.168 9.333 1.00 35.16 214 VAL A C 1
ATOM 1653 O O . VAL A 1 214 ? -5.981 -9.351 10.350 1.00 35.16 214 VAL A O 1
ATOM 1656 N N . LEU A 1 215 ? -6.134 -9.326 8.110 1.00 33.44 215 LEU A N 1
ATOM 1657 C CA . LEU A 1 215 ? -4.783 -9.838 7.842 1.00 33.44 215 LEU A CA 1
ATOM 1658 C C . LEU A 1 215 ? -3.749 -8.762 7.461 1.00 33.44 215 LEU A C 1
ATOM 1660 O O . LEU A 1 215 ? -2.573 -9.096 7.347 1.00 33.44 215 LEU A O 1
ATOM 1664 N N . ARG A 1 216 ? -4.142 -7.503 7.202 1.00 37.69 216 ARG A N 1
ATOM 1665 C CA . ARG A 1 216 ? -3.267 -6.483 6.580 1.00 37.69 216 ARG A CA 1
ATOM 1666 C C . ARG A 1 216 ? -3.625 -5.076 7.064 1.00 37.69 216 ARG A C 1
ATOM 1668 O O . ARG A 1 216 ? -4.799 -4.715 7.067 1.00 37.69 216 ARG A O 1
ATOM 1675 N N . PHE A 1 217 ? -2.645 -4.283 7.496 1.00 46.00 217 PHE A N 1
ATOM 1676 C CA . PHE A 1 217 ? -2.913 -3.016 8.186 1.00 46.00 217 PHE A CA 1
ATOM 1677 C C . PHE A 1 217 ? -2.901 -1.799 7.248 1.00 46.00 217 PHE A C 1
ATOM 1679 O O . PHE A 1 217 ? -1.844 -1.300 6.873 1.00 46.00 217 PHE A O 1
ATOM 1686 N N . GLN A 1 218 ? -4.090 -1.258 6.974 1.00 55.72 218 GLN A N 1
ATOM 1687 C CA . GLN A 1 218 ? -4.309 0.189 6.873 1.00 55.72 218 GLN A CA 1
ATOM 1688 C C . GLN A 1 218 ? -5.046 0.624 8.149 1.00 55.72 218 GLN A C 1
ATOM 1690 O O . GLN A 1 218 ? -6.026 -0.012 8.539 1.00 55.72 218 GLN A O 1
ATOM 1695 N N . GLU A 1 219 ? -4.562 1.666 8.831 1.00 62.28 219 GLU A N 1
ATOM 1696 C CA . GLU A 1 219 ? -5.053 2.097 10.157 1.00 62.28 219 GLU A CA 1
ATOM 1697 C C . GLU A 1 219 ? -6.571 2.328 10.183 1.00 62.28 219 GLU A C 1
ATOM 1699 O O . GLU A 1 219 ? -7.242 1.963 11.145 1.00 62.28 219 GLU A O 1
ATOM 1704 N N . GLU A 1 220 ? -7.124 2.850 9.089 1.00 64.31 220 GLU A N 1
ATOM 1705 C CA . GLU A 1 220 ? -8.561 3.034 8.893 1.00 64.31 220 GLU A CA 1
ATOM 1706 C C . GLU A 1 220 ? -9.362 1.732 9.031 1.00 64.31 220 GLU A C 1
ATOM 1708 O O . GLU A 1 220 ? -10.376 1.700 9.728 1.00 64.31 220 GLU A O 1
ATOM 1713 N N . THR A 1 221 ? -8.912 0.645 8.398 1.00 60.72 221 THR A N 1
ATOM 1714 C CA . THR A 1 221 ? -9.624 -0.644 8.442 1.00 60.72 221 THR A CA 1
ATOM 1715 C C . THR A 1 221 ? -9.683 -1.168 9.873 1.00 60.72 221 THR A C 1
ATOM 1717 O O . THR A 1 221 ? -10.726 -1.618 10.340 1.00 60.72 221 THR A O 1
ATOM 1720 N N . LEU A 1 222 ? -8.579 -1.034 10.609 1.00 65.88 222 LEU A N 1
ATOM 1721 C CA . LEU A 1 222 ? -8.514 -1.445 12.004 1.00 65.88 222 LEU A CA 1
ATOM 1722 C C . LEU A 1 222 ? -9.444 -0.615 12.897 1.00 65.88 222 LEU A C 1
ATOM 1724 O O . LEU A 1 222 ? -10.138 -1.175 13.743 1.00 65.88 222 LEU A O 1
ATOM 1728 N N . ILE A 1 223 ? -9.480 0.706 12.703 1.00 70.44 223 ILE A N 1
ATOM 1729 C CA . ILE A 1 223 ? -10.376 1.606 13.441 1.00 70.44 223 ILE A CA 1
ATOM 1730 C C . ILE A 1 223 ? -11.839 1.181 13.250 1.00 70.44 223 ILE A C 1
ATOM 1732 O O . ILE A 1 223 ? -12.589 1.075 14.224 1.00 70.44 223 ILE A O 1
ATOM 1736 N N . ARG A 1 224 ? -12.232 0.876 12.008 1.00 71.88 224 ARG A N 1
ATOM 1737 C CA . ARG A 1 224 ? -13.589 0.425 11.661 1.00 71.88 224 ARG A CA 1
ATOM 1738 C C . ARG A 1 224 ? -13.934 -0.920 12.294 1.00 71.88 224 ARG A C 1
ATOM 1740 O O . ARG A 1 224 ? -15.011 -1.060 12.868 1.00 71.88 224 ARG A O 1
ATOM 1747 N N . GLU A 1 225 ? -13.023 -1.886 12.253 1.00 65.25 225 GLU A N 1
ATOM 1748 C CA . GLU A 1 225 ? -13.243 -3.211 12.843 1.00 65.25 225 GLU A CA 1
ATOM 1749 C C . GLU A 1 225 ? -13.370 -3.164 14.370 1.00 65.25 225 GLU A C 1
ATOM 1751 O O . GLU A 1 225 ? -14.259 -3.798 14.945 1.00 65.25 225 GLU A O 1
ATOM 1756 N N . LEU A 1 226 ? -12.546 -2.351 15.038 1.00 69.25 226 LEU A N 1
ATOM 1757 C CA . LEU A 1 226 ? -12.647 -2.126 16.483 1.00 69.25 226 LEU A CA 1
ATOM 1758 C C . LEU A 1 226 ? -13.996 -1.512 16.866 1.00 69.25 226 LEU A C 1
ATOM 1760 O O . LEU A 1 226 ? -14.615 -1.915 17.852 1.00 69.25 226 LEU A O 1
ATOM 1764 N N . TYR A 1 227 ? -14.478 -0.567 16.065 1.00 78.19 227 TYR A N 1
ATOM 1765 C CA . TYR A 1 227 ? -15.793 0.028 16.250 1.00 78.19 227 TYR A CA 1
ATOM 1766 C C . TYR A 1 227 ? -16.934 -0.969 15.995 1.00 78.19 227 TYR A C 1
ATOM 1768 O O . TYR A 1 227 ? -17.858 -1.056 16.803 1.00 78.19 227 TYR A O 1
ATOM 1776 N N . ASN A 1 228 ? -16.850 -1.788 14.944 1.00 76.50 228 ASN A N 1
ATOM 1777 C CA . ASN A 1 228 ? -17.837 -2.836 14.659 1.00 76.50 228 ASN A CA 1
ATOM 1778 C C . ASN A 1 228 ? -17.893 -3.894 15.769 1.00 76.50 228 ASN A C 1
ATOM 1780 O O . ASN A 1 228 ? -18.967 -4.395 16.112 1.00 76.50 228 ASN A O 1
ATOM 1784 N N . LEU A 1 229 ? -16.746 -4.242 16.356 1.00 67.00 229 LEU A N 1
ATOM 1785 C CA . LEU A 1 229 ? -16.691 -5.107 17.530 1.00 67.00 229 LEU A CA 1
ATOM 1786 C C . LEU A 1 229 ? -17.397 -4.457 18.728 1.00 67.00 229 LEU A C 1
ATOM 1788 O O . LEU A 1 229 ? -18.248 -5.097 19.340 1.00 67.00 229 LEU A O 1
ATOM 1792 N N . ALA A 1 230 ? -17.114 -3.182 19.010 1.00 67.69 230 ALA A N 1
ATOM 1793 C CA . ALA A 1 230 ? -17.764 -2.437 20.086 1.00 67.69 230 ALA A CA 1
ATOM 1794 C C . ALA A 1 230 ? -19.291 -2.356 19.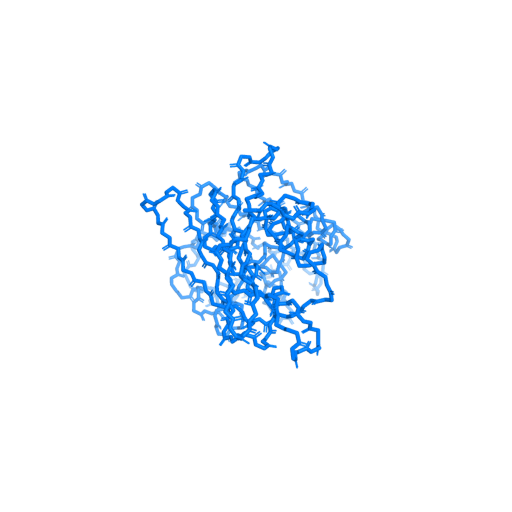906 1.00 67.69 230 ALA A C 1
ATOM 1796 O O . ALA A 1 230 ? -20.042 -2.577 20.855 1.00 67.69 230 ALA A O 1
ATOM 1797 N N . LEU A 1 231 ? -19.762 -2.108 18.681 1.00 75.12 231 LEU A N 1
ATOM 1798 C CA . LEU A 1 231 ? -21.188 -2.103 18.354 1.00 75.12 231 LEU A CA 1
ATOM 1799 C C . LEU A 1 231 ? -21.862 -3.452 18.620 1.00 75.12 231 LEU A C 1
ATOM 1801 O O . LEU A 1 231 ? -22.975 -3.478 19.140 1.00 75.12 231 LEU A O 1
ATOM 1805 N N . ARG A 1 232 ? -21.214 -4.567 18.260 1.00 73.50 232 ARG A N 1
ATOM 1806 C CA . ARG A 1 232 ? -21.777 -5.914 18.461 1.00 73.50 232 ARG A CA 1
ATOM 1807 C C . ARG A 1 232 ? -21.997 -6.249 19.931 1.00 73.50 232 ARG A C 1
ATOM 1809 O O . ARG A 1 232 ? -22.969 -6.928 20.236 1.00 73.50 232 ARG A O 1
ATOM 1816 N N . VAL A 1 233 ? -21.121 -5.764 20.809 1.00 68.31 233 VAL A N 1
ATOM 1817 C CA . VAL A 1 233 ? -21.257 -5.951 22.259 1.00 68.31 233 VAL A CA 1
ATOM 1818 C C . VAL A 1 233 ? -22.450 -5.156 22.797 1.00 68.31 233 VAL A C 1
ATOM 1820 O O . VAL A 1 233 ? -23.205 -5.673 23.606 1.00 68.31 233 VAL A O 1
ATOM 1823 N N . VAL A 1 234 ? -22.669 -3.924 22.322 1.00 66.12 234 VAL A N 1
ATOM 1824 C CA . VAL A 1 234 ? -23.738 -3.044 22.842 1.00 66.12 234 VAL A CA 1
ATOM 1825 C C . VAL A 1 234 ? -25.138 -3.390 22.322 1.00 66.12 234 VAL A C 1
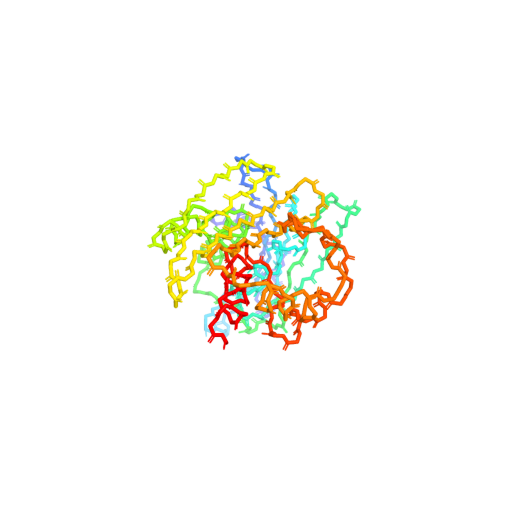ATOM 1827 O O . VAL A 1 234 ? -26.107 -3.160 23.039 1.00 66.12 234 VAL A O 1
ATOM 1830 N N . LYS A 1 235 ? -25.253 -3.911 21.091 1.00 69.56 235 LYS A N 1
ATOM 1831 C CA . LYS A 1 235 ? -26.535 -4.245 20.427 1.00 69.56 235 LYS A CA 1
ATOM 1832 C C . LYS A 1 235 ? -27.163 -5.576 20.869 1.00 69.56 235 LYS A C 1
ATOM 1834 O O . LYS A 1 235 ? -28.116 -6.034 20.240 1.00 69.56 235 LYS A O 1
ATOM 1839 N N . ARG A 1 236 ? -26.594 -6.245 21.868 1.00 60.09 236 ARG A N 1
ATOM 1840 C CA . ARG A 1 236 ? -27.178 -7.445 22.478 1.00 60.09 236 ARG A CA 1
ATOM 1841 C C . ARG A 1 236 ? -27.960 -7.068 23.725 1.00 60.09 236 ARG A C 1
ATOM 1843 O O . ARG A 1 236 ? -28.997 -7.728 23.939 1.00 60.09 236 ARG A O 1
#